Protein AF-A0A7W5V3W8-F1 (afdb_monomer)

Nearest PDB structures (foldseek):
  9c3f-assembly1_A  TM=6.934E-01  e=8.090E-03  Escherichia coli
  6wbv-assembly1_A  TM=6.767E-01  e=4.301E-02  Homo sapiens
  8ex5-assembly1_A  TM=7.174E-01  e=3.964E-02  Homo sapiens
  7dla-assembly1_A  TM=5.544E-01  e=4.958E-01  Escherichia coli K-12
  7dl9-assembly2_B  TM=4.635E-01  e=5.836E-01  Escherichia coli K-12

InterPro domains:
  IPR036259 MFS transporter superfamily [G3DSA:1.20.1250.20] (4-313)

Radius of gyration: 22.27 Å; Cα contacts (8 Å, |Δi|>4): 332; chains: 1; bounding box: 62×44×61 Å

Structure (mmCIF, N/CA/C/O backbone):
data_AF-A0A7W5V3W8-F1
#
_entry.id   AF-A0A7W5V3W8-F1
#
loop_
_atom_site.group_PDB
_atom_site.id
_atom_site.type_symbol
_atom_site.label_atom_id
_atom_site.label_alt_id
_atom_site.label_comp_id
_atom_site.label_asym_id
_atom_site.label_entity_id
_atom_site.label_seq_id
_atom_site.pdbx_PDB_ins_code
_atom_site.Cartn_x
_atom_site.Cartn_y
_atom_site.Cartn_z
_atom_site.occupancy
_atom_site.B_iso_or_equiv
_atom_site.auth_seq_id
_atom_site.auth_comp_id
_atom_site.auth_asym_id
_atom_site.auth_atom_id
_atom_site.pdbx_PDB_model_num
ATOM 1 N N . MET A 1 1 ? 31.309 26.126 17.140 1.00 43.56 1 MET A N 1
ATOM 2 C CA . MET A 1 1 ? 29.989 25.715 17.681 1.00 43.56 1 MET A CA 1
ATOM 3 C C . MET A 1 1 ? 29.795 24.193 17.710 1.00 43.56 1 MET A C 1
ATOM 5 O O . MET A 1 1 ? 28.892 23.748 18.399 1.00 43.56 1 MET A O 1
ATOM 9 N N . VAL A 1 2 ? 30.651 23.400 17.043 1.00 40.81 2 VAL A N 1
ATOM 10 C CA . VAL A 1 2 ? 30.696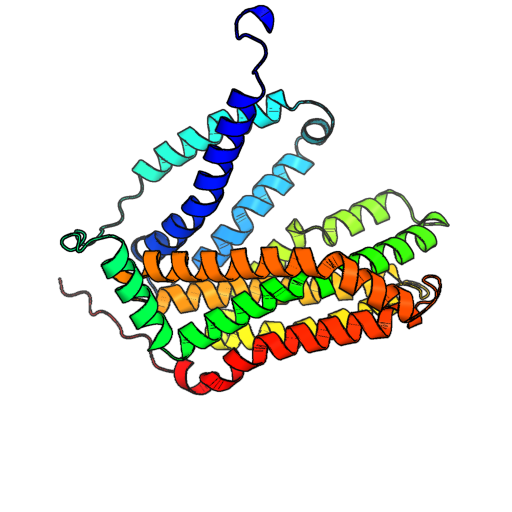 21.923 17.153 1.00 40.81 2 VAL A CA 1
ATOM 11 C C . VAL A 1 2 ? 31.328 21.463 18.481 1.00 40.81 2 VAL A C 1
ATOM 13 O O . VAL A 1 2 ? 30.894 20.476 19.062 1.00 40.81 2 VAL A O 1
ATOM 16 N N . ASP A 1 3 ? 32.247 22.253 19.045 1.00 45.88 3 ASP A N 1
ATOM 17 C CA . ASP A 1 3 ? 32.933 21.913 20.305 1.00 45.88 3 ASP A CA 1
ATOM 18 C C . ASP A 1 3 ? 32.091 22.117 21.580 1.00 45.88 3 ASP A C 1
ATOM 20 O O . ASP A 1 3 ? 32.508 21.715 22.662 1.00 45.88 3 ASP A O 1
ATOM 24 N N . ALA A 1 4 ? 30.903 22.727 21.480 1.00 49.28 4 ALA A N 1
ATOM 25 C CA . ALA A 1 4 ? 30.042 23.007 22.637 1.00 49.28 4 ALA A CA 1
ATOM 26 C C . ALA A 1 4 ? 29.023 21.892 22.942 1.00 49.28 4 ALA A C 1
ATOM 28 O O . ALA A 1 4 ? 28.450 21.880 24.028 1.00 49.28 4 ALA A O 1
ATOM 29 N N . LEU A 1 5 ? 28.785 20.968 22.003 1.00 53.31 5 LEU A N 1
ATOM 30 C CA . LEU A 1 5 ? 27.761 19.919 22.130 1.00 53.31 5 LEU A CA 1
ATOM 31 C C . LEU A 1 5 ? 28.336 18.501 22.249 1.00 53.31 5 LEU A C 1
ATOM 33 O O . LEU A 1 5 ? 27.578 17.558 22.458 1.00 53.31 5 LEU A O 1
ATOM 37 N N . GLY A 1 6 ? 29.664 18.355 22.182 1.00 53.66 6 GLY A N 1
ATOM 38 C CA . GLY A 1 6 ? 30.324 17.054 22.127 1.00 53.66 6 GLY A CA 1
ATOM 39 C C . GLY A 1 6 ? 30.033 16.335 20.807 1.00 53.66 6 GLY A C 1
ATOM 40 O O . GLY A 1 6 ? 28.944 16.415 20.243 1.00 53.66 6 GLY A O 1
ATOM 41 N N . THR A 1 7 ? 31.013 15.609 20.280 1.00 64.44 7 THR A N 1
ATOM 42 C CA . THR A 1 7 ? 30.749 14.681 19.176 1.00 64.44 7 THR A CA 1
ATOM 43 C C . THR A 1 7 ? 29.732 13.643 19.657 1.00 64.44 7 THR A C 1
ATOM 45 O O . THR A 1 7 ? 30.008 12.989 20.672 1.00 64.44 7 THR A O 1
ATOM 48 N N . PRO A 1 8 ? 28.572 13.470 18.993 1.00 63.12 8 PRO A N 1
ATOM 49 C CA . PRO A 1 8 ? 27.599 12.470 19.403 1.00 63.12 8 PRO A CA 1
ATOM 50 C C . PRO A 1 8 ? 28.266 11.100 19.330 1.00 63.12 8 PRO A C 1
ATOM 52 O O . PRO A 1 8 ? 28.608 10.607 18.258 1.00 63.12 8 PRO A O 1
ATOM 55 N N . GLY A 1 9 ? 28.503 10.490 20.489 1.00 78.44 9 GLY A N 1
ATOM 56 C CA . GLY A 1 9 ? 29.005 9.122 20.528 1.00 78.44 9 GLY A CA 1
ATOM 57 C C . GLY A 1 9 ? 27.991 8.175 19.885 1.00 78.44 9 GLY A C 1
ATOM 58 O O . GLY A 1 9 ? 26.786 8.425 19.956 1.00 78.44 9 GLY A O 1
ATOM 59 N N . MET A 1 10 ? 28.459 7.049 19.340 1.00 77.00 10 MET A N 1
ATOM 60 C CA . MET A 1 10 ? 27.610 5.982 18.780 1.00 77.00 10 MET A CA 1
ATOM 61 C C . MET A 1 10 ? 26.355 5.651 19.619 1.00 77.00 10 MET A C 1
ATOM 63 O O . MET A 1 10 ? 25.293 5.474 19.023 1.00 77.00 10 MET A O 1
ATOM 67 N N . PRO A 1 11 ? 26.392 5.643 20.973 1.00 85.06 11 PRO A N 1
ATOM 68 C CA . PRO A 1 11 ? 25.190 5.410 21.777 1.00 85.06 11 PRO A CA 1
ATOM 69 C C . PRO A 1 11 ? 24.073 6.444 21.570 1.00 85.06 11 PRO A C 1
ATOM 71 O O . PRO A 1 11 ? 22.902 6.080 21.585 1.00 85.06 11 PRO A O 1
ATOM 74 N N . HIS A 1 12 ? 24.414 7.718 21.354 1.00 79.12 12 HIS A N 1
ATOM 75 C CA . HIS A 1 12 ? 23.430 8.779 21.120 1.00 79.12 12 HIS A CA 1
ATOM 76 C C . HIS A 1 12 ? 22.752 8.607 19.763 1.00 79.12 12 HIS A C 1
ATOM 78 O O . HIS A 1 12 ? 21.534 8.717 19.673 1.00 79.12 12 HIS A O 1
ATOM 84 N N . VAL A 1 13 ? 23.526 8.277 18.726 1.00 81.12 13 VAL A N 1
ATOM 85 C CA . VAL A 1 13 ? 22.991 8.015 17.382 1.00 81.12 13 VAL A CA 1
ATOM 86 C C . VAL A 1 13 ? 22.044 6.817 17.414 1.00 81.12 13 VAL A C 1
ATOM 88 O O . VAL A 1 13 ? 20.917 6.917 16.938 1.00 81.12 13 VAL A O 1
ATOM 91 N N . VAL A 1 14 ? 22.455 5.715 18.051 1.00 84.94 14 VAL A N 1
ATOM 92 C CA . VAL A 1 14 ? 21.611 4.519 18.207 1.00 84.94 14 VAL A CA 1
ATOM 93 C C . VAL A 1 14 ? 20.327 4.841 18.971 1.00 84.94 14 VAL A C 1
ATOM 95 O O . VAL A 1 14 ? 19.250 4.427 18.549 1.00 84.94 14 VAL A O 1
ATOM 98 N N . ALA A 1 15 ? 20.412 5.601 20.065 1.00 86.62 15 ALA A N 1
ATOM 99 C CA . ALA A 1 15 ? 19.237 5.997 20.834 1.00 86.62 15 ALA A CA 1
ATOM 100 C C . ALA A 1 15 ? 18.272 6.866 20.011 1.00 86.62 15 ALA A C 1
ATOM 102 O O . ALA A 1 15 ? 17.068 6.620 20.034 1.00 86.62 15 ALA A O 1
ATOM 103 N N . ILE A 1 16 ? 18.789 7.844 19.257 1.00 85.50 16 ILE A N 1
ATOM 104 C CA . ILE A 1 16 ? 17.977 8.708 18.391 1.00 85.50 16 ILE A CA 1
ATOM 105 C C . ILE A 1 16 ? 17.274 7.872 17.325 1.00 85.50 16 ILE A C 1
ATOM 107 O O . ILE A 1 16 ? 16.058 7.973 17.218 1.00 85.50 16 ILE A O 1
ATOM 111 N N . VAL A 1 17 ? 18.003 7.017 16.599 1.00 84.88 17 VAL A N 1
ATOM 112 C CA . VAL A 1 17 ? 17.426 6.141 15.565 1.00 84.88 17 VAL A CA 1
ATOM 113 C C . VAL A 1 17 ? 16.354 5.227 16.160 1.00 84.88 17 VAL A C 1
ATOM 115 O O . VAL A 1 17 ? 15.253 5.147 15.633 1.00 84.88 17 VAL A O 1
ATOM 118 N N . MET A 1 18 ? 16.618 4.595 17.306 1.00 85.19 18 MET A N 1
ATOM 119 C CA . MET A 1 18 ? 15.636 3.737 17.979 1.00 85.19 18 MET A CA 1
ATOM 120 C C . MET A 1 18 ? 14.348 4.490 18.327 1.00 85.19 18 MET A C 1
ATOM 122 O O . MET A 1 18 ? 13.249 3.988 18.090 1.00 85.19 18 MET A O 1
ATOM 126 N N . VAL A 1 19 ? 14.468 5.699 18.879 1.00 87.94 19 VAL A N 1
ATOM 127 C CA . VAL A 1 19 ? 13.312 6.519 19.259 1.00 87.94 19 VAL A CA 1
ATOM 128 C C . VAL A 1 19 ? 12.561 7.013 18.025 1.00 87.94 19 VAL A C 1
ATOM 130 O O . VAL A 1 19 ? 11.334 6.914 17.988 1.00 87.94 19 VAL A O 1
ATOM 133 N N . THR A 1 20 ? 13.258 7.518 17.005 1.00 82.75 20 THR A N 1
ATOM 134 C CA . THR A 1 20 ? 12.614 8.031 15.790 1.00 82.75 20 THR A CA 1
ATOM 135 C C . THR A 1 20 ? 11.936 6.916 15.006 1.00 82.75 20 THR A C 1
ATOM 137 O O . THR A 1 20 ? 10.794 7.097 14.592 1.00 82.75 20 THR A O 1
ATOM 140 N N . THR A 1 21 ? 12.555 5.739 14.879 1.00 83.69 21 THR A N 1
ATOM 141 C CA . THR A 1 21 ? 11.934 4.567 14.248 1.00 83.69 21 THR A CA 1
ATOM 142 C C . THR A 1 21 ? 10.722 4.077 15.042 1.00 83.69 21 THR A C 1
ATOM 144 O O . THR A 1 21 ? 9.680 3.796 14.450 1.00 83.69 21 THR A O 1
ATOM 147 N N . ALA A 1 22 ? 10.799 4.027 16.377 1.00 84.56 22 ALA A N 1
ATOM 148 C CA . ALA A 1 22 ? 9.659 3.638 17.210 1.00 84.56 22 ALA A CA 1
ATOM 149 C C . ALA A 1 22 ? 8.476 4.612 17.065 1.00 84.56 22 ALA A C 1
ATOM 151 O O . ALA A 1 22 ? 7.326 4.183 16.936 1.00 84.56 22 ALA A O 1
ATOM 152 N N . LEU A 1 23 ? 8.749 5.921 17.037 1.00 84.69 23 LEU A N 1
ATOM 153 C CA . LEU A 1 23 ? 7.732 6.947 16.801 1.00 84.69 23 LEU A CA 1
ATOM 154 C C . LEU A 1 23 ? 7.149 6.853 15.386 1.00 84.69 23 LEU A C 1
ATOM 156 O O . LEU A 1 23 ? 5.929 6.901 15.234 1.00 84.69 23 LEU A O 1
ATOM 160 N N . ALA A 1 24 ? 7.992 6.664 14.369 1.00 82.75 24 ALA A N 1
ATOM 161 C CA . ALA A 1 24 ? 7.569 6.521 12.977 1.00 82.75 24 ALA A CA 1
ATOM 162 C C . ALA A 1 24 ? 6.686 5.281 12.759 1.00 82.75 24 ALA A C 1
ATOM 164 O O . ALA A 1 24 ? 5.738 5.338 11.980 1.00 82.75 24 ALA A O 1
ATOM 165 N N . ALA A 1 25 ? 6.940 4.188 13.483 1.00 82.25 25 ALA A N 1
ATOM 166 C CA . ALA A 1 25 ? 6.107 2.989 13.437 1.00 82.25 25 ALA A CA 1
ATOM 167 C C . ALA A 1 25 ? 4.773 3.162 14.191 1.00 82.25 25 ALA A C 1
ATOM 169 O O . ALA A 1 25 ? 3.739 2.653 13.758 1.00 82.25 25 ALA A O 1
ATOM 170 N N . GLY A 1 26 ? 4.774 3.875 15.323 1.00 81.75 26 GLY A N 1
ATOM 171 C CA . GLY A 1 26 ? 3.588 4.049 16.167 1.00 81.75 26 GLY A CA 1
ATOM 172 C C . GLY A 1 26 ? 2.618 5.135 15.691 1.00 81.75 26 GLY A C 1
ATOM 173 O O . GLY A 1 26 ? 1.402 4.978 15.830 1.00 81.75 26 GLY A O 1
ATOM 174 N N . ALA A 1 27 ? 3.127 6.226 15.115 1.00 84.75 27 ALA A N 1
ATOM 175 C CA . ALA A 1 27 ? 2.314 7.377 14.721 1.00 84.75 27 ALA A CA 1
ATOM 176 C C . ALA A 1 27 ? 1.201 7.035 13.705 1.00 84.75 27 ALA A C 1
ATOM 178 O O . ALA A 1 27 ? 0.061 7.446 13.941 1.00 84.75 27 ALA A O 1
ATOM 179 N N . PRO A 1 28 ? 1.441 6.227 12.648 1.00 85.62 28 PRO A N 1
ATOM 180 C CA . PRO A 1 28 ? 0.384 5.814 11.725 1.00 85.62 28 PRO A CA 1
ATOM 181 C C . PRO A 1 28 ? -0.734 5.022 12.409 1.00 85.62 28 PRO A C 1
ATOM 183 O O . PRO A 1 28 ? -1.900 5.198 12.077 1.00 85.62 28 PRO A O 1
ATOM 186 N N . VAL A 1 29 ? -0.411 4.193 13.410 1.00 86.88 29 VAL A N 1
ATOM 187 C CA . VAL A 1 29 ? -1.414 3.415 14.158 1.00 86.88 29 VAL A CA 1
ATOM 188 C C . VAL A 1 29 ? -2.347 4.339 14.934 1.00 86.88 29 VAL A C 1
ATOM 190 O O . VAL A 1 29 ? -3.563 4.137 14.925 1.00 86.88 29 VAL A O 1
ATOM 193 N N . ALA A 1 30 ? -1.784 5.357 15.588 1.00 85.38 30 ALA A N 1
ATOM 194 C CA . ALA A 1 30 ? -2.558 6.365 16.303 1.00 85.38 30 ALA A CA 1
ATOM 195 C C . ALA A 1 30 ? -3.414 7.195 15.335 1.00 85.38 30 ALA A C 1
ATOM 197 O O . ALA A 1 30 ? -4.613 7.352 15.561 1.00 85.38 30 ALA A O 1
ATOM 198 N N . GLN A 1 31 ? -2.830 7.649 14.222 1.00 86.88 31 GLN A N 1
ATOM 199 C CA . GLN A 1 31 ? -3.540 8.394 13.184 1.00 86.88 31 GLN A CA 1
ATOM 200 C C . GLN A 1 31 ? -4.712 7.585 12.612 1.00 86.88 31 GLN A C 1
ATOM 202 O O . GLN A 1 31 ? -5.831 8.088 12.540 1.00 86.88 31 GLN A O 1
ATOM 207 N N . ASP A 1 32 ? -4.487 6.319 12.263 1.00 88.62 32 ASP A N 1
ATOM 208 C CA . ASP A 1 32 ? -5.504 5.439 11.691 1.00 88.62 32 ASP A CA 1
ATOM 209 C C . ASP A 1 32 ? -6.652 5.150 12.663 1.00 88.62 32 ASP A C 1
ATOM 211 O O . ASP A 1 32 ? -7.793 4.976 12.226 1.00 88.62 32 ASP A O 1
ATOM 215 N N . ALA A 1 33 ? -6.354 5.064 13.961 1.00 88.06 33 ALA A N 1
ATOM 216 C CA . ALA A 1 33 ? -7.344 4.830 15.006 1.00 88.06 33 ALA A CA 1
ATOM 217 C C . ALA A 1 33 ? -8.157 6.080 15.344 1.00 88.06 33 ALA A C 1
ATOM 219 O O . ALA A 1 33 ? -9.349 5.966 15.623 1.00 88.06 33 ALA A O 1
ATOM 220 N N . TYR A 1 34 ? -7.531 7.254 15.276 1.00 87.81 34 TYR A N 1
ATOM 221 C CA . TYR A 1 34 ? -8.159 8.526 15.609 1.00 87.81 34 TYR A CA 1
ATOM 222 C C . TYR A 1 34 ? -8.942 9.127 14.436 1.00 87.81 34 TYR A C 1
ATOM 224 O O . TYR A 1 34 ? -9.976 9.759 14.627 1.00 87.81 34 TYR A O 1
ATOM 232 N N . LEU A 1 35 ? -8.515 8.890 13.192 1.00 90.88 35 LEU A N 1
ATOM 233 C CA . LEU A 1 35 ? -9.129 9.502 12.011 1.00 90.88 35 LEU A CA 1
ATOM 234 C C . LEU A 1 35 ? -10.665 9.351 11.943 1.00 90.88 35 LEU A C 1
ATOM 236 O O . LEU A 1 35 ? -11.338 10.345 11.651 1.00 90.88 35 LEU A O 1
ATOM 240 N N . PRO A 1 36 ? -11.266 8.176 12.227 1.00 90.56 36 PRO A N 1
ATOM 241 C CA . PRO A 1 36 ? -12.714 8.010 12.123 1.00 90.56 36 PRO A CA 1
ATOM 242 C C . PRO A 1 36 ? -13.528 8.846 13.112 1.00 90.56 36 PRO A C 1
ATOM 244 O O . PRO A 1 36 ? -14.661 9.190 12.767 1.00 90.56 36 PRO A O 1
ATOM 247 N N . SER A 1 37 ? -12.979 9.192 14.285 1.00 88.06 37 SER A N 1
ATOM 248 C CA . SER A 1 37 ? -13.659 10.055 15.264 1.00 88.06 37 SER A CA 1
ATOM 249 C C . SER A 1 37 ? -13.718 11.512 14.793 1.00 88.06 37 SER A C 1
ATOM 251 O O . SER A 1 37 ? -14.691 12.206 15.075 1.00 88.06 37 SER A O 1
ATOM 253 N N . ILE A 1 38 ? -12.738 11.952 13.994 1.00 89.19 38 ILE A N 1
ATOM 254 C CA . ILE A 1 38 ? -12.693 13.302 13.413 1.00 89.19 38 ILE A CA 1
ATOM 255 C C . ILE A 1 38 ? -13.607 13.410 12.186 1.00 89.19 38 ILE A C 1
ATOM 257 O O . ILE A 1 38 ? -14.459 14.294 12.097 1.00 89.19 38 ILE A O 1
ATOM 261 N N . VAL A 1 39 ? -13.410 12.543 11.185 1.00 89.88 39 VAL A N 1
ATOM 262 C CA . VAL A 1 39 ? -14.032 12.739 9.858 1.00 89.88 39 VAL A CA 1
ATOM 263 C C . VAL A 1 39 ? -15.376 12.029 9.705 1.00 89.88 39 VAL A C 1
ATOM 265 O O . VAL A 1 39 ? -16.165 12.390 8.820 1.00 89.88 39 VAL A O 1
ATOM 268 N N . GLY A 1 40 ? -15.653 11.049 10.567 1.00 88.25 40 GLY A N 1
ATOM 269 C CA . GLY A 1 40 ? -16.803 10.156 10.489 1.00 88.25 40 GLY A CA 1
ATOM 270 C C . GLY A 1 40 ? -16.653 9.066 9.420 1.00 88.25 40 GLY A C 1
ATOM 271 O O . GLY A 1 40 ? -16.021 9.243 8.376 1.00 88.25 40 GLY A O 1
ATOM 272 N N . ARG A 1 41 ? -17.315 7.920 9.633 1.00 87.19 41 ARG A N 1
ATOM 273 C CA . ARG A 1 41 ? -17.156 6.708 8.796 1.00 87.19 41 ARG A CA 1
ATOM 274 C C . ARG A 1 41 ? -17.513 6.894 7.311 1.00 87.19 41 ARG A C 1
ATOM 276 O O . ARG A 1 41 ? -16.983 6.184 6.462 1.00 87.19 41 ARG A O 1
ATOM 283 N N . LYS A 1 42 ? -18.370 7.866 6.970 1.00 86.94 42 LYS A N 1
ATOM 284 C CA . LYS A 1 42 ? -18.799 8.142 5.581 1.00 86.94 42 LYS A CA 1
ATOM 285 C C . LYS A 1 42 ? -17.713 8.825 4.731 1.00 86.94 42 LYS A C 1
ATOM 287 O O . LYS A 1 42 ? -17.798 8.779 3.507 1.00 86.94 42 LYS A O 1
ATOM 292 N N . ARG A 1 43 ? -16.704 9.453 5.351 1.00 90.62 43 ARG A N 1
ATOM 293 C CA . ARG A 1 43 ? -15.659 10.246 4.667 1.00 90.62 43 ARG A CA 1
ATOM 294 C C . ARG A 1 43 ? -14.255 9.644 4.768 1.00 90.62 43 ARG A C 1
ATOM 296 O O . ARG A 1 43 ? -13.287 10.316 4.431 1.00 90.62 43 ARG A O 1
ATOM 303 N N . LEU A 1 44 ? -14.144 8.378 5.172 1.00 93.44 44 LEU A N 1
ATOM 304 C CA . LEU A 1 44 ? -12.850 7.720 5.378 1.00 93.44 44 LEU A CA 1
ATOM 305 C C . LEU A 1 44 ? -12.016 7.624 4.098 1.00 93.44 44 LEU A C 1
ATOM 307 O O . LEU A 1 44 ? -10.836 7.943 4.137 1.00 93.44 44 LEU A O 1
ATOM 311 N N . VAL A 1 45 ? -12.614 7.266 2.953 1.00 93.75 45 VAL A N 1
ATOM 312 C CA . VAL A 1 45 ? -11.849 7.184 1.694 1.00 93.75 45 VAL A CA 1
ATOM 313 C C . VAL A 1 45 ? -11.305 8.551 1.263 1.00 93.75 45 VAL A C 1
ATOM 315 O O . VAL A 1 45 ? -10.096 8.643 1.061 1.00 93.75 45 VAL A O 1
ATOM 318 N N . PRO A 1 46 ? -12.119 9.626 1.170 1.00 92.88 46 PRO A N 1
ATOM 319 C CA . PRO A 1 46 ? -11.589 10.961 0.898 1.00 92.88 46 PRO A CA 1
ATOM 320 C C . PRO A 1 46 ? -10.516 11.421 1.893 1.00 92.88 46 PRO A C 1
ATOM 322 O O . PRO A 1 46 ? -9.520 12.002 1.476 1.00 92.88 46 PRO A O 1
ATOM 325 N N . ALA A 1 47 ? -10.696 11.149 3.190 1.00 93.62 47 ALA A N 1
ATOM 326 C CA . ALA A 1 47 ? -9.745 11.554 4.222 1.00 93.62 47 ALA A CA 1
ATOM 327 C C . ALA A 1 47 ? -8.404 10.813 4.106 1.00 93.62 47 ALA A C 1
ATOM 329 O O . ALA A 1 47 ? -7.356 11.452 4.098 1.00 93.62 47 ALA A O 1
ATOM 330 N N . ASN A 1 48 ? -8.425 9.487 3.943 1.00 94.81 48 ASN A N 1
ATOM 331 C CA . ASN A 1 48 ? -7.209 8.692 3.752 1.00 94.81 48 ASN A CA 1
ATOM 332 C C . ASN A 1 48 ? -6.504 9.025 2.432 1.00 94.81 48 ASN A C 1
ATOM 334 O O . ASN A 1 48 ? -5.281 9.099 2.398 1.00 94.81 48 ASN A O 1
ATOM 338 N N . ALA A 1 49 ? -7.257 9.272 1.355 1.00 93.38 49 ALA A N 1
ATOM 339 C CA . ALA A 1 49 ? -6.682 9.725 0.091 1.00 93.38 49 ALA A CA 1
ATOM 340 C C . ALA A 1 49 ? -5.948 11.064 0.262 1.00 93.38 49 ALA A C 1
ATOM 342 O O . ALA A 1 49 ? -4.819 11.208 -0.195 1.00 93.38 49 ALA A O 1
ATOM 343 N N . LEU A 1 50 ? -6.548 12.019 0.981 1.00 92.31 50 LEU A N 1
ATOM 344 C CA . LEU A 1 50 ? -5.917 13.305 1.269 1.00 92.31 50 LEU A CA 1
ATOM 345 C C . LEU A 1 50 ? -4.649 13.145 2.125 1.00 92.31 50 LEU A C 1
ATOM 347 O O . LEU A 1 50 ? -3.614 13.718 1.789 1.00 92.31 50 LEU A O 1
ATOM 351 N N . LEU A 1 51 ? -4.708 12.336 3.188 1.00 91.00 51 LEU A N 1
ATOM 352 C CA . LEU A 1 51 ? -3.560 12.061 4.063 1.00 91.00 51 LEU A CA 1
ATOM 353 C C . LEU A 1 51 ? -2.423 11.324 3.346 1.00 91.00 51 LEU A C 1
ATOM 355 O O . LEU A 1 51 ? -1.266 11.504 3.709 1.00 91.00 51 LEU A O 1
ATOM 359 N N . SER A 1 52 ? -2.730 10.541 2.310 1.00 88.25 52 SER A N 1
ATOM 360 C CA . SER A 1 52 ? -1.717 9.892 1.475 1.00 88.25 52 SER A CA 1
ATOM 361 C C . SER A 1 52 ? -1.039 10.856 0.493 1.00 88.25 52 SER A C 1
ATOM 363 O O . SER A 1 52 ? 0.093 10.603 0.090 1.00 88.25 52 SER A O 1
ATOM 365 N N . VAL A 1 53 ? -1.717 11.933 0.078 1.00 88.31 53 VAL A N 1
ATOM 366 C CA . VAL A 1 53 ? -1.227 12.864 -0.957 1.00 88.31 53 VAL A CA 1
ATOM 367 C C . VAL A 1 53 ? -0.509 14.062 -0.374 1.00 88.31 53 VAL A C 1
ATOM 369 O O . VAL A 1 53 ? 0.523 14.456 -0.905 1.00 88.31 53 VAL A O 1
ATOM 372 N N . LEU A 1 54 ? -1.045 14.665 0.690 1.00 87.62 54 LEU A N 1
ATOM 373 C CA . LEU A 1 54 ? -0.512 15.917 1.230 1.00 87.62 54 LEU A CA 1
ATOM 374 C C . LEU A 1 54 ? 0.983 15.842 1.579 1.00 87.62 54 LEU A C 1
ATOM 376 O O . LEU A 1 54 ? 1.707 16.749 1.165 1.00 87.62 54 LEU A O 1
ATOM 380 N N . PRO A 1 55 ? 1.484 14.785 2.255 1.00 83.50 55 PRO A N 1
ATOM 381 C CA . PRO A 1 55 ? 2.913 14.668 2.532 1.00 83.50 55 PRO A CA 1
ATOM 382 C C . PRO A 1 55 ? 3.744 14.604 1.247 1.00 83.50 55 PRO A C 1
ATOM 384 O O . PRO A 1 55 ? 4.759 15.281 1.133 1.00 83.50 55 PRO A O 1
ATOM 387 N N . GLN A 1 56 ? 3.275 13.848 0.251 1.00 82.44 56 GLN A N 1
ATOM 388 C CA . GLN A 1 56 ? 3.963 13.665 -1.029 1.00 82.44 56 GLN A CA 1
ATOM 389 C C . GLN A 1 56 ? 3.996 14.964 -1.845 1.00 82.44 56 GLN A C 1
ATOM 391 O O . GLN A 1 56 ? 5.032 15.334 -2.390 1.00 82.44 56 GLN A O 1
ATOM 396 N N . ALA A 1 57 ? 2.882 15.698 -1.885 1.00 82.00 57 ALA A N 1
ATOM 397 C CA . ALA A 1 57 ? 2.790 16.988 -2.561 1.00 82.00 57 ALA A CA 1
ATOM 398 C C . ALA A 1 57 ? 3.681 18.047 -1.898 1.00 82.00 57 ALA A C 1
ATOM 400 O O . ALA A 1 57 ? 4.313 18.836 -2.597 1.00 82.00 57 ALA A O 1
ATOM 401 N N . LEU A 1 58 ? 3.761 18.051 -0.562 1.00 81.75 58 LEU A N 1
ATOM 402 C CA . LEU A 1 58 ? 4.636 18.959 0.177 1.00 81.75 58 LEU A CA 1
ATOM 403 C C . LEU A 1 58 ? 6.115 18.646 -0.076 1.00 81.75 58 LEU A C 1
ATOM 405 O O . LEU A 1 58 ? 6.887 19.568 -0.322 1.00 81.75 58 LEU A O 1
ATOM 409 N N . LEU A 1 59 ? 6.499 17.366 -0.052 1.00 76.44 59 LEU A N 1
ATOM 410 C CA . LEU A 1 59 ? 7.866 16.940 -0.360 1.00 76.44 59 LEU A CA 1
ATOM 411 C C . LEU A 1 59 ? 8.257 17.300 -1.795 1.00 76.44 59 LEU A C 1
ATOM 413 O O . LEU A 1 59 ? 9.338 17.844 -2.009 1.00 76.44 59 LEU A O 1
ATOM 417 N N . LEU A 1 60 ? 7.360 17.084 -2.760 1.00 75.88 60 LEU A N 1
ATOM 418 C CA . LEU A 1 60 ? 7.580 17.487 -4.146 1.00 75.88 60 LEU A CA 1
ATOM 419 C C . LEU A 1 60 ? 7.714 19.012 -4.280 1.00 75.88 60 LEU A C 1
ATOM 421 O O . LEU A 1 60 ? 8.633 19.494 -4.936 1.00 75.88 60 LEU A O 1
ATOM 425 N N . ALA A 1 61 ? 6.834 19.785 -3.637 1.00 78.31 61 ALA A N 1
ATOM 426 C CA . ALA A 1 61 ? 6.912 21.244 -3.648 1.00 78.31 61 ALA A CA 1
ATOM 427 C C . ALA A 1 61 ? 8.223 21.748 -3.028 1.00 78.31 61 ALA A C 1
ATOM 429 O O . ALA A 1 61 ? 8.842 22.656 -3.576 1.00 78.31 61 ALA A O 1
ATOM 430 N N . LEU A 1 62 ? 8.672 21.135 -1.929 1.00 73.94 62 LEU A N 1
ATOM 431 C CA . LEU A 1 62 ? 9.950 21.451 -1.296 1.00 73.94 62 LEU A CA 1
ATOM 432 C C . LEU A 1 62 ? 11.129 21.112 -2.217 1.00 73.94 62 LEU A C 1
ATOM 434 O O . LEU A 1 62 ? 12.044 21.921 -2.348 1.00 73.94 62 LEU A O 1
ATOM 438 N N . ALA A 1 63 ? 11.081 19.961 -2.894 1.00 70.69 63 ALA A N 1
ATOM 439 C CA . ALA A 1 63 ? 12.109 19.552 -3.845 1.00 70.69 63 ALA A CA 1
ATOM 440 C C . ALA A 1 63 ? 12.239 20.502 -5.036 1.00 70.69 63 ALA A C 1
ATOM 442 O O . ALA A 1 63 ? 13.351 20.837 -5.437 1.00 70.69 63 ALA A O 1
ATOM 443 N N . LEU A 1 64 ? 11.113 20.987 -5.560 1.00 72.56 64 LEU A N 1
ATOM 444 C CA . LEU A 1 64 ? 11.099 21.951 -6.659 1.00 72.56 64 LEU A CA 1
ATOM 445 C C . LEU A 1 64 ? 11.489 23.367 -6.209 1.00 72.56 64 LEU A C 1
ATOM 447 O O . LEU A 1 64 ? 12.130 24.093 -6.964 1.00 72.56 64 LEU A O 1
ATOM 451 N N . ALA A 1 65 ? 11.095 23.776 -5.000 1.00 73.94 65 ALA A N 1
ATOM 452 C CA . ALA A 1 65 ? 11.358 25.117 -4.480 1.00 73.94 65 ALA A CA 1
ATOM 453 C C . ALA A 1 65 ? 12.810 25.307 -4.022 1.00 73.94 65 ALA A C 1
ATOM 455 O O . ALA A 1 65 ? 13.340 26.414 -4.116 1.00 73.94 65 ALA A O 1
ATOM 456 N N . VAL A 1 66 ? 13.452 24.247 -3.520 1.00 70.25 66 VAL A N 1
ATOM 457 C CA . VAL A 1 66 ? 14.828 24.298 -3.017 1.00 70.25 66 VAL A CA 1
ATOM 458 C C . VAL A 1 66 ? 15.624 23.097 -3.548 1.00 70.25 66 VAL A C 1
ATOM 460 O O . VAL A 1 66 ? 15.906 22.168 -2.791 1.00 70.25 66 VAL A O 1
ATOM 463 N N . PRO A 1 67 ? 16.037 23.099 -4.832 1.00 65.62 67 PRO A N 1
ATOM 464 C CA . PRO A 1 67 ? 16.824 21.998 -5.399 1.00 65.62 67 PRO A CA 1
ATOM 465 C C . PRO A 1 67 ? 18.119 21.737 -4.610 1.00 65.62 67 PRO A C 1
ATOM 467 O O . PRO A 1 67 ? 18.503 20.594 -4.383 1.00 65.62 67 PRO A O 1
ATOM 470 N N . SER A 1 68 ? 18.736 22.801 -4.084 1.00 58.81 68 SER A N 1
ATOM 471 C CA . SER A 1 68 ? 19.944 22.739 -3.253 1.00 58.81 68 SER A CA 1
ATOM 472 C C . SER A 1 68 ? 19.741 22.098 -1.875 1.00 58.81 68 SER A C 1
ATOM 474 O O . SER A 1 68 ? 20.725 21.683 -1.262 1.00 58.81 68 SER A O 1
ATOM 476 N N . ALA A 1 69 ? 18.500 21.978 -1.381 1.00 60.16 69 ALA A N 1
ATOM 477 C CA . ALA A 1 69 ? 18.218 21.306 -0.109 1.00 60.16 69 ALA A CA 1
ATOM 478 C C . ALA A 1 69 ? 18.539 19.807 -0.170 1.00 60.16 69 ALA A C 1
ATOM 480 O O . ALA A 1 69 ? 18.832 19.209 0.861 1.00 60.16 69 ALA A O 1
ATOM 481 N N . TRP A 1 70 ? 18.519 19.218 -1.369 1.00 58.06 70 TRP A N 1
ATOM 482 C CA . TRP A 1 70 ? 18.869 17.816 -1.597 1.00 58.06 70 TRP A CA 1
ATOM 483 C C . TRP A 1 70 ? 20.376 17.607 -1.737 1.00 58.06 70 TRP A C 1
ATOM 485 O O . TRP A 1 70 ? 20.872 16.518 -1.469 1.00 58.06 70 TRP A O 1
ATOM 495 N N . GLU A 1 71 ? 21.112 18.645 -2.138 1.00 53.97 71 GLU A N 1
ATOM 496 C CA . GLU A 1 71 ? 22.516 18.506 -2.510 1.00 53.97 71 GLU A CA 1
ATOM 497 C C . GLU A 1 71 ? 23.502 18.795 -1.380 1.00 53.97 71 GLU A C 1
ATOM 499 O O . GLU A 1 71 ? 24.654 18.373 -1.519 1.00 53.97 71 GLU A O 1
ATOM 504 N N . ARG A 1 72 ? 23.146 19.541 -0.312 1.00 52.03 72 ARG A N 1
ATOM 505 C CA . ARG A 1 72 ? 24.219 19.989 0.600 1.00 52.03 72 ARG A CA 1
ATOM 506 C C . ARG A 1 72 ? 23.930 20.531 2.003 1.00 52.03 72 ARG A C 1
ATOM 508 O O . ARG A 1 72 ? 24.875 21.035 2.599 1.00 52.03 72 ARG A O 1
ATOM 515 N N . ASP A 1 73 ? 22.738 20.411 2.584 1.00 56.06 73 ASP A N 1
ATOM 516 C CA . ASP A 1 73 ? 22.555 20.893 3.967 1.00 56.06 73 ASP A CA 1
ATOM 517 C C . ASP A 1 73 ? 21.658 19.979 4.816 1.00 56.06 73 ASP A C 1
ATOM 519 O O . ASP A 1 73 ? 20.465 20.228 5.016 1.00 56.06 73 ASP A O 1
ATOM 523 N N . GLU A 1 74 ? 22.268 18.936 5.396 1.00 63.12 74 GLU A N 1
ATOM 524 C CA . GLU A 1 74 ? 21.677 18.143 6.491 1.00 63.12 74 GLU A CA 1
ATOM 525 C C . GLU A 1 74 ? 21.114 19.055 7.594 1.00 63.12 74 GLU A C 1
ATOM 527 O O . GLU A 1 74 ? 20.091 18.749 8.207 1.00 63.12 74 GLU A O 1
ATOM 532 N N . PHE A 1 75 ? 21.738 20.220 7.802 1.00 68.50 75 PHE A N 1
ATOM 533 C CA . PHE A 1 75 ? 21.305 21.218 8.768 1.00 68.50 75 PHE A CA 1
ATOM 534 C C . PHE A 1 75 ? 19.944 21.842 8.423 1.00 68.50 75 PHE A C 1
ATOM 536 O O . PHE A 1 75 ? 19.095 21.968 9.304 1.00 68.50 75 PHE A O 1
ATOM 543 N N . VAL A 1 76 ? 19.691 22.196 7.158 1.00 69.50 76 VAL A N 1
ATOM 544 C CA . VAL A 1 76 ? 18.405 22.784 6.735 1.00 69.50 76 VAL A CA 1
ATOM 545 C C . VAL A 1 76 ? 17.283 21.761 6.874 1.00 69.50 76 VAL A C 1
ATOM 547 O O . VAL A 1 76 ? 16.224 22.083 7.416 1.00 69.50 76 VAL A O 1
ATOM 550 N N . PHE A 1 77 ? 17.529 20.515 6.464 1.00 69.62 77 PHE A N 1
ATOM 551 C CA . PHE A 1 77 ? 16.578 19.424 6.663 1.00 69.62 77 PHE A CA 1
ATOM 552 C C . PHE A 1 77 ? 16.271 19.217 8.154 1.00 69.62 77 PHE A C 1
ATOM 554 O O . PHE A 1 77 ? 15.105 19.161 8.553 1.00 69.62 77 PHE A O 1
ATOM 561 N N . LEU A 1 78 ? 17.305 19.197 8.999 1.00 72.38 78 LEU A N 1
ATOM 562 C CA . LEU A 1 78 ? 17.163 19.027 10.442 1.00 72.38 78 LEU A CA 1
ATOM 563 C C . LEU A 1 78 ? 16.383 20.176 11.093 1.00 72.38 78 LEU A C 1
ATOM 565 O O . LEU A 1 78 ? 15.540 19.924 11.955 1.00 72.38 78 LEU A O 1
ATOM 569 N N . VAL A 1 79 ? 16.599 21.422 10.661 1.00 77.50 79 VAL A N 1
ATOM 570 C CA . VAL A 1 79 ? 15.826 22.589 11.116 1.00 77.50 79 VAL A CA 1
ATOM 571 C C . VAL A 1 79 ? 14.358 22.466 10.708 1.00 77.50 79 VAL A C 1
ATOM 573 O O . VAL A 1 79 ? 13.482 22.633 11.558 1.00 77.50 79 VAL A O 1
ATOM 576 N N . ILE A 1 80 ? 14.071 22.122 9.447 1.00 75.69 80 ILE A N 1
ATOM 577 C CA . ILE A 1 80 ? 12.695 21.933 8.960 1.00 75.69 80 ILE A CA 1
ATOM 578 C C . ILE A 1 80 ? 11.980 20.872 9.796 1.00 75.69 80 ILE A C 1
ATOM 580 O O . ILE A 1 80 ? 10.880 21.123 10.288 1.00 75.69 80 ILE A O 1
ATOM 584 N N . VAL A 1 81 ? 12.606 19.714 10.012 1.00 75.25 81 VAL A N 1
ATOM 585 C CA . VAL A 1 81 ? 12.032 18.617 10.805 1.00 75.25 81 VAL A CA 1
ATOM 586 C C . VAL A 1 81 ? 11.818 19.048 12.260 1.00 75.25 81 VAL A C 1
ATOM 588 O O . VAL A 1 81 ? 10.729 18.862 12.806 1.00 75.25 81 VAL A O 1
ATOM 591 N N . THR A 1 82 ? 12.814 19.700 12.867 1.00 80.25 82 THR A N 1
ATOM 592 C CA . THR A 1 82 ? 12.785 20.128 14.276 1.00 80.25 82 THR A CA 1
ATOM 593 C C . THR A 1 82 ? 11.719 21.187 14.548 1.00 80.25 82 THR A C 1
ATOM 595 O O . THR A 1 82 ? 11.156 21.207 15.637 1.00 80.25 82 THR A O 1
ATOM 598 N N . VAL A 1 83 ? 11.401 22.050 13.579 1.00 83.19 83 VAL A N 1
ATOM 599 C CA . VAL A 1 83 ? 10.322 23.045 13.705 1.00 83.19 83 VAL A CA 1
ATOM 600 C C . VAL A 1 83 ? 8.957 22.442 13.361 1.00 83.19 83 VAL A C 1
ATOM 602 O O . VAL A 1 83 ? 7.963 22.733 14.030 1.00 83.19 83 VAL A O 1
ATOM 605 N N . SER A 1 84 ? 8.895 21.573 12.350 1.00 80.44 84 SER A N 1
ATOM 606 C CA . SER A 1 84 ? 7.630 21.026 11.843 1.00 80.44 84 SER A CA 1
ATOM 607 C C . SER A 1 84 ? 6.971 20.052 12.820 1.00 80.44 84 SER A C 1
ATOM 609 O O . SER A 1 84 ? 5.751 20.075 12.960 1.00 80.44 84 SER A O 1
ATOM 611 N N . LEU A 1 85 ? 7.748 19.225 13.529 1.00 80.19 85 LEU A N 1
ATOM 612 C CA . LEU A 1 85 ? 7.218 18.248 14.492 1.00 80.19 85 LEU A CA 1
ATOM 613 C C . LEU A 1 85 ? 6.488 18.905 15.682 1.00 80.19 85 LEU A C 1
ATOM 615 O O . LEU A 1 85 ? 5.328 18.564 15.920 1.00 80.19 85 LEU A O 1
ATOM 619 N N . PRO A 1 86 ? 7.087 19.868 16.412 1.00 84.50 86 PRO A N 1
ATOM 620 C CA . PRO A 1 86 ? 6.397 20.594 17.474 1.00 84.50 86 PRO A CA 1
ATOM 621 C C . PRO A 1 86 ? 5.211 21.404 16.957 1.00 84.50 86 PRO A C 1
ATOM 623 O O . PRO A 1 86 ? 4.165 21.416 17.599 1.00 84.50 86 PRO A O 1
ATOM 626 N N . ALA A 1 87 ? 5.339 22.048 15.791 1.00 87.06 87 ALA A N 1
ATOM 627 C CA . ALA A 1 87 ? 4.230 22.777 15.184 1.00 87.06 87 ALA A CA 1
ATOM 628 C C . ALA A 1 87 ? 3.048 21.840 14.883 1.00 87.06 87 ALA A C 1
ATOM 630 O O . ALA A 1 87 ? 1.914 22.155 15.235 1.00 87.06 87 ALA A O 1
ATOM 631 N N . ALA A 1 88 ? 3.310 20.658 14.315 1.00 83.56 88 ALA A N 1
ATOM 632 C CA . ALA A 1 88 ? 2.292 19.639 14.082 1.00 83.56 88 ALA A CA 1
ATOM 633 C C . ALA A 1 88 ? 1.661 19.149 15.394 1.00 83.56 88 ALA A C 1
ATOM 635 O O . ALA A 1 88 ? 0.441 19.039 15.472 1.00 83.56 88 ALA A O 1
ATOM 636 N N . ALA A 1 89 ? 2.460 18.921 16.442 1.00 83.38 89 ALA A N 1
ATOM 637 C CA . ALA A 1 89 ? 1.954 18.533 17.758 1.00 83.38 89 ALA A CA 1
ATOM 638 C C . ALA A 1 89 ? 1.048 19.615 18.375 1.00 83.38 89 ALA A C 1
ATOM 640 O O . ALA A 1 89 ? -0.023 19.301 18.888 1.00 83.38 89 ALA A O 1
ATOM 641 N N . LEU A 1 90 ? 1.433 20.893 18.278 1.00 88.12 90 LEU A N 1
ATOM 642 C CA . LEU A 1 90 ? 0.629 22.024 18.752 1.00 88.12 90 LEU A CA 1
ATOM 643 C C . LEU A 1 90 ? -0.677 22.173 17.965 1.00 88.12 90 LEU A C 1
ATOM 645 O O . LEU A 1 90 ? -1.729 22.391 18.561 1.00 88.12 90 LEU A O 1
ATOM 649 N N . LEU A 1 91 ? -0.632 22.022 16.639 1.00 87.19 91 LEU A N 1
ATOM 650 C CA . LEU A 1 91 ? -1.832 22.024 15.800 1.00 87.19 91 LEU A CA 1
ATOM 651 C C . LEU A 1 91 ? -2.750 20.841 16.134 1.00 87.19 91 LEU A C 1
ATOM 653 O O . LEU A 1 91 ? -3.970 20.999 16.147 1.00 87.19 91 LEU A O 1
ATOM 657 N N . PHE A 1 92 ? -2.178 19.679 16.461 1.00 83.56 92 PHE A N 1
ATOM 658 C CA . PHE A 1 92 ? -2.933 18.493 16.855 1.00 83.56 92 PHE A CA 1
ATOM 659 C C . PHE A 1 92 ? -3.682 18.683 18.182 1.00 83.56 92 PHE A C 1
ATOM 661 O O . PHE A 1 92 ? -4.806 18.207 18.311 1.00 83.56 92 PHE A O 1
ATOM 668 N N . LEU A 1 93 ? -3.135 19.452 19.136 1.00 83.56 93 LEU A N 1
ATOM 669 C CA . LEU A 1 93 ? -3.845 19.814 20.376 1.00 83.56 93 LEU A CA 1
ATOM 670 C C . LEU A 1 93 ? -5.134 20.615 20.123 1.00 83.56 93 LEU A C 1
ATOM 672 O O . LEU A 1 93 ? -6.028 20.618 20.966 1.00 83.56 93 LEU A O 1
ATOM 676 N N . GLY A 1 94 ? -5.243 21.287 18.974 1.00 80.81 94 GLY A N 1
ATOM 677 C CA . GLY A 1 94 ? -6.452 22.001 18.561 1.00 80.81 94 GLY A CA 1
ATOM 678 C C . GLY A 1 94 ? -7.549 21.102 17.978 1.00 80.81 94 GLY A C 1
ATOM 679 O O . GLY A 1 94 ? -8.651 21.584 17.711 1.00 80.81 94 GLY A O 1
ATOM 680 N N . VAL A 1 95 ? -7.281 19.810 17.758 1.00 83.38 95 VAL A N 1
ATOM 681 C CA . VAL A 1 95 ? -8.248 18.870 17.182 1.00 83.38 95 VAL A CA 1
ATOM 682 C C . VAL A 1 95 ? -9.202 18.383 18.275 1.00 83.38 95 VAL A C 1
ATOM 684 O O . VAL A 1 95 ? -8.908 17.464 19.030 1.00 83.38 95 VAL A O 1
ATOM 687 N N . GLY A 1 96 ? -10.378 19.006 18.358 1.00 72.00 96 GLY A N 1
ATOM 688 C CA . GLY A 1 96 ? -11.420 18.665 19.332 1.00 72.00 96 GLY A CA 1
ATOM 689 C C . GLY A 1 96 ? -12.267 17.452 18.936 1.00 72.00 96 GLY A C 1
ATOM 690 O O . GLY A 1 96 ? -13.479 17.598 18.776 1.00 72.00 96 GLY A O 1
ATOM 691 N N . ALA A 1 97 ? -11.669 16.270 18.746 1.00 74.31 97 ALA A N 1
ATOM 692 C CA . ALA A 1 97 ? -12.462 15.055 18.547 1.00 74.31 97 ALA A CA 1
ATOM 693 C C . ALA A 1 97 ? -12.965 14.518 19.896 1.00 74.31 97 ALA A C 1
ATOM 695 O O . ALA A 1 97 ? -12.203 14.390 20.854 1.00 74.31 97 ALA A O 1
ATOM 696 N N . ILE A 1 98 ? -14.257 14.194 19.967 1.00 68.50 98 ILE A N 1
ATOM 697 C CA . ILE A 1 98 ? -14.869 13.592 21.154 1.00 68.50 98 ILE A CA 1
ATOM 698 C C . ILE A 1 98 ? -14.535 12.097 21.146 1.00 68.50 98 ILE A C 1
ATOM 700 O O . ILE A 1 98 ? -15.067 11.347 20.327 1.00 68.50 98 ILE A O 1
ATOM 704 N N . GLU A 1 99 ? -13.658 11.661 22.049 1.00 67.19 99 GLU A N 1
ATOM 705 C CA . GLU A 1 99 ? -13.420 10.239 22.309 1.00 67.19 99 GLU A CA 1
ATOM 706 C C . GLU A 1 99 ? -14.332 9.734 23.430 1.00 67.19 99 GLU A C 1
ATOM 708 O O . GLU A 1 99 ? -14.495 10.383 24.466 1.00 67.19 99 GLU A O 1
ATOM 713 N N . GLU A 1 100 ? -14.906 8.543 23.247 1.00 68.56 100 GLU A N 1
ATOM 714 C CA . GLU A 1 100 ? -15.496 7.812 24.367 1.00 68.56 100 GLU A CA 1
ATOM 715 C C . GLU A 1 100 ? -14.379 7.474 25.374 1.00 68.56 100 GLU A C 1
ATOM 717 O O . GLU A 1 100 ? -13.298 7.040 24.959 1.00 68.56 100 GLU A O 1
ATOM 722 N N . PRO A 1 101 ? -14.605 7.649 26.691 1.00 70.38 101 PRO A N 1
ATOM 723 C CA . PRO A 1 101 ? -13.589 7.352 27.689 1.00 70.38 101 PRO A CA 1
ATOM 724 C C . PRO A 1 101 ? -13.123 5.895 27.549 1.00 70.38 101 PRO A C 1
ATOM 726 O O . PRO A 1 101 ? -13.958 4.994 27.390 1.00 70.38 101 PRO A O 1
ATOM 729 N N . PRO A 1 102 ? -11.803 5.634 27.602 1.00 70.19 102 PRO A N 1
ATOM 730 C CA . PRO A 1 102 ? -11.287 4.294 27.397 1.00 70.19 102 PRO A CA 1
ATOM 731 C C . PRO A 1 102 ? -11.854 3.351 28.468 1.00 70.19 102 PRO A C 1
ATOM 733 O O . PRO A 1 102 ? -11.907 3.720 29.647 1.00 70.19 102 PRO A O 1
ATOM 736 N N . PRO A 1 103 ? -12.266 2.125 28.095 1.00 73.25 103 PRO A N 1
ATOM 737 C CA . PRO A 1 103 ? -12.711 1.148 29.076 1.00 73.25 103 PRO A CA 1
ATOM 738 C C . PRO A 1 103 ? -11.573 0.827 30.063 1.00 73.25 103 PRO A C 1
ATOM 740 O O . PRO A 1 103 ? -10.396 0.999 29.723 1.00 73.25 103 PRO A O 1
ATOM 743 N N . PRO A 1 104 ? -11.895 0.329 31.272 1.00 78.56 104 PRO A N 1
ATOM 744 C CA . PRO A 1 104 ? -10.892 -0.062 32.256 1.00 78.56 104 PRO A CA 1
ATOM 745 C C . PRO A 1 104 ? -9.842 -0.985 31.633 1.00 78.56 104 PRO A C 1
ATOM 747 O O . PRO A 1 104 ? -10.186 -1.976 30.983 1.00 78.56 104 PRO A O 1
ATOM 750 N N . ARG A 1 105 ? -8.560 -0.652 31.825 1.00 79.56 105 ARG A N 1
ATOM 751 C CA . ARG A 1 105 ? -7.446 -1.425 31.264 1.00 79.56 105 ARG A CA 1
ATOM 752 C C . ARG A 1 105 ? -7.484 -2.849 31.808 1.00 79.56 105 ARG A C 1
ATOM 754 O O . ARG A 1 105 ? -7.477 -3.056 33.019 1.00 79.56 105 ARG A O 1
ATOM 761 N N . ALA A 1 106 ? -7.499 -3.826 30.908 1.00 76.00 106 ALA A N 1
ATOM 762 C CA . ALA A 1 106 ? -7.596 -5.246 31.249 1.00 76.00 106 ALA A CA 1
ATOM 763 C C . ALA A 1 106 ? -6.234 -5.965 31.175 1.00 76.00 106 ALA A C 1
ATOM 765 O O . ALA A 1 106 ? -6.167 -7.187 31.329 1.00 76.00 106 ALA A O 1
ATOM 766 N N . GLY A 1 107 ? -5.159 -5.198 30.950 1.00 83.12 107 GLY A N 1
ATOM 767 C CA . GLY A 1 107 ? -3.791 -5.672 30.754 1.00 83.12 107 GLY A CA 1
ATOM 768 C C . GLY A 1 107 ? -3.456 -5.855 29.271 1.00 83.12 107 GLY A C 1
ATOM 769 O O . GLY A 1 107 ? -4.286 -6.318 28.490 1.00 83.12 107 GLY A O 1
ATOM 770 N N . ILE A 1 108 ? -2.216 -5.522 28.892 1.00 82.75 108 ILE A N 1
ATOM 771 C CA . ILE A 1 108 ? -1.754 -5.457 27.491 1.00 82.75 108 ILE A CA 1
ATOM 772 C C . ILE A 1 108 ? -2.046 -6.762 26.735 1.00 82.75 108 ILE A C 1
ATOM 774 O O . ILE A 1 108 ? -2.616 -6.731 25.649 1.00 82.75 108 ILE A O 1
ATOM 778 N N . TRP A 1 109 ? -1.741 -7.916 27.334 1.00 86.50 109 TRP A N 1
ATOM 779 C CA . TRP A 1 109 ? -1.949 -9.223 26.704 1.00 86.50 109 TRP A CA 1
ATOM 780 C C . TRP A 1 109 ? -3.417 -9.551 26.437 1.00 86.50 109 TRP A C 1
ATOM 782 O O . TRP A 1 109 ? -3.754 -10.079 25.380 1.00 86.50 109 TRP A O 1
ATOM 792 N N . ARG A 1 110 ? -4.305 -9.226 27.381 1.00 85.69 110 ARG A N 1
ATOM 793 C CA . ARG A 1 110 ? -5.740 -9.499 27.248 1.00 85.69 110 ARG A CA 1
ATOM 794 C C . ARG A 1 110 ? -6.374 -8.591 26.202 1.00 85.69 110 ARG A C 1
ATOM 796 O O . ARG A 1 110 ? -7.200 -9.041 25.417 1.00 85.69 110 ARG A O 1
ATOM 803 N N . GLU A 1 111 ? -5.942 -7.338 26.166 1.00 83.94 111 GLU A N 1
ATOM 804 C CA . GLU A 1 111 ? -6.360 -6.365 25.164 1.00 83.94 111 GLU A CA 1
ATOM 805 C C . GLU A 1 111 ? -5.859 -6.740 23.760 1.00 83.94 111 GLU A C 1
ATOM 807 O O . GLU A 1 111 ? -6.630 -6.704 22.801 1.00 83.94 111 GLU A O 1
ATOM 812 N N . MET A 1 112 ? -4.604 -7.184 23.631 1.00 85.12 112 MET A N 1
ATOM 813 C CA . MET A 1 112 ? -4.078 -7.737 22.377 1.00 85.12 112 MET A CA 1
ATOM 814 C C . MET A 1 112 ? -4.879 -8.966 21.928 1.00 85.12 112 MET A C 1
ATOM 816 O O . MET A 1 112 ? -5.293 -9.038 20.771 1.00 85.12 112 MET A O 1
ATOM 820 N N . ALA A 1 113 ? -5.159 -9.900 22.842 1.00 89.00 113 ALA A N 1
ATOM 821 C CA . ALA A 1 113 ? -5.951 -11.092 22.551 1.00 89.00 113 ALA A CA 1
ATOM 822 C C . ALA A 1 113 ? -7.385 -10.756 22.109 1.00 89.00 113 ALA A C 1
ATOM 824 O O . ALA A 1 113 ? -7.924 -11.433 21.235 1.00 89.00 113 ALA A O 1
ATOM 825 N N . GLU A 1 114 ? -7.999 -9.699 22.653 1.00 89.06 114 GLU A N 1
ATOM 826 C CA . GLU A 1 114 ? -9.309 -9.216 22.198 1.00 89.06 114 GLU A CA 1
ATOM 827 C C . GLU A 1 114 ? -9.245 -8.706 20.750 1.00 89.06 114 GLU A C 1
ATOM 829 O O . GLU A 1 114 ? -10.074 -9.095 19.924 1.00 89.06 114 GLU A O 1
ATOM 834 N N . GLY A 1 115 ? -8.235 -7.892 20.417 1.00 87.38 115 GLY A N 1
ATOM 835 C CA . GLY A 1 115 ? -8.021 -7.385 19.057 1.00 87.38 115 GLY A CA 1
ATOM 836 C C . GLY A 1 115 ? -7.767 -8.502 18.040 1.00 87.38 115 GLY A C 1
ATOM 837 O O . GLY A 1 115 ? -8.409 -8.542 16.988 1.00 87.38 115 GLY A O 1
ATOM 838 N N . ILE A 1 116 ? -6.895 -9.455 18.384 1.00 91.12 116 ILE A N 1
ATOM 839 C CA . ILE A 1 116 ? -6.610 -10.644 17.567 1.00 91.12 116 ILE A CA 1
ATOM 840 C C . ILE A 1 116 ? -7.869 -11.502 17.418 1.00 91.12 116 ILE A C 1
ATOM 842 O O . ILE A 1 116 ? -8.240 -11.877 16.307 1.00 91.12 116 ILE A O 1
ATOM 846 N N . GLY A 1 117 ? -8.566 -11.777 18.521 1.00 91.44 117 GLY A N 1
ATOM 847 C CA . GLY A 1 117 ? -9.790 -12.571 18.523 1.00 91.44 117 GLY A CA 1
ATOM 848 C C . GLY A 1 117 ? -10.885 -11.956 17.652 1.00 91.44 117 GLY A C 1
ATOM 849 O O . GLY A 1 117 ? -11.591 -12.683 16.955 1.00 91.44 117 GLY A O 1
ATOM 850 N N . PHE A 1 118 ? -11.009 -10.627 17.641 1.00 91.88 118 PHE A N 1
ATOM 851 C CA . PHE A 1 118 ? -11.916 -9.919 16.741 1.00 91.88 118 PHE A CA 1
ATOM 852 C C . PHE A 1 118 ? -11.493 -10.056 15.272 1.00 91.88 118 PHE A C 1
ATOM 854 O O . PHE A 1 118 ? -12.305 -10.468 14.440 1.00 91.88 118 PHE A O 1
ATOM 861 N N . ALA A 1 119 ? -10.221 -9.785 14.958 1.00 90.88 119 ALA A N 1
ATOM 862 C CA . ALA A 1 119 ? -9.698 -9.866 13.595 1.00 90.88 119 ALA A CA 1
ATOM 863 C C . ALA A 1 119 ? -9.837 -11.276 12.995 1.00 90.88 119 ALA A C 1
ATOM 865 O O . ALA A 1 119 ? -10.228 -11.417 11.840 1.00 90.88 119 ALA A O 1
ATOM 866 N N . VAL A 1 120 ? -9.590 -12.323 13.790 1.00 91.69 120 VAL A N 1
ATOM 867 C CA . VAL A 1 120 ? -9.718 -13.729 13.369 1.00 91.69 120 VAL A CA 1
ATOM 868 C C . VAL A 1 120 ? -11.181 -14.146 13.177 1.00 91.69 120 VAL A C 1
ATOM 870 O O . VAL A 1 120 ? -11.482 -14.952 12.295 1.00 91.69 120 VAL A O 1
ATOM 873 N N . LYS A 1 121 ? -12.117 -13.606 13.964 1.00 92.81 121 LYS A N 1
ATOM 874 C CA . LYS A 1 121 ? -13.551 -13.910 13.811 1.00 92.81 121 LYS A CA 1
ATOM 875 C C . LYS A 1 121 ? -14.166 -13.232 12.591 1.00 92.81 121 LYS A C 1
ATOM 877 O O . LYS A 1 121 ? -15.104 -13.778 12.012 1.00 92.81 121 LYS A O 1
ATOM 882 N N . GLN A 1 122 ? -13.658 -12.068 12.182 1.00 92.62 122 GLN A N 1
ATOM 883 C CA . GLN A 1 122 ? -14.202 -11.359 11.030 1.00 92.62 122 GLN A CA 1
ATOM 884 C C . GLN A 1 122 ? -13.552 -11.835 9.713 1.00 92.62 122 GLN A C 1
ATOM 886 O O . GLN A 1 122 ? -12.362 -11.608 9.489 1.00 92.62 122 GLN A O 1
ATOM 891 N N . PRO A 1 123 ? -14.314 -12.426 8.769 1.00 93.44 123 PRO A N 1
ATOM 892 C CA . PRO A 1 123 ? -13.751 -12.969 7.530 1.00 93.44 123 PRO A CA 1
ATOM 893 C C . PRO A 1 123 ? -13.069 -11.904 6.665 1.00 93.44 123 PRO A C 1
ATOM 895 O O . PRO A 1 123 ? -12.025 -12.176 6.079 1.00 93.44 123 PRO A O 1
ATOM 898 N N . VAL A 1 124 ? -13.620 -10.688 6.635 1.00 94.19 124 VAL A N 1
ATOM 899 C CA . VAL A 1 124 ? -13.068 -9.568 5.862 1.00 94.19 124 VAL A CA 1
ATOM 900 C C . VAL A 1 124 ? -11.719 -9.103 6.419 1.00 94.19 124 VAL A C 1
ATOM 902 O O . VAL A 1 124 ? -10.795 -8.894 5.641 1.00 94.19 124 VAL A O 1
ATOM 905 N N . LEU A 1 125 ? -11.557 -9.005 7.746 1.00 94.31 125 LEU A N 1
ATOM 906 C CA . LEU A 1 125 ? -10.271 -8.612 8.339 1.00 94.31 125 LEU A CA 1
ATOM 907 C C . LEU A 1 125 ? -9.194 -9.673 8.144 1.00 94.31 125 LEU A C 1
ATOM 909 O O . LEU A 1 125 ? -8.056 -9.312 7.868 1.00 94.31 125 LEU A O 1
ATOM 913 N N . ARG A 1 126 ? -9.541 -10.963 8.210 1.00 95.50 126 ARG A N 1
ATOM 914 C CA . ARG A 1 126 ? -8.596 -12.033 7.856 1.00 95.50 126 ARG A CA 1
ATOM 915 C C . ARG A 1 126 ? -8.126 -11.929 6.411 1.00 95.50 126 ARG A C 1
ATOM 917 O O . ARG A 1 126 ? -6.941 -12.093 6.156 1.00 95.50 126 ARG A O 1
ATOM 924 N N . ALA A 1 127 ? -9.036 -11.651 5.480 1.00 96.31 127 ALA A N 1
ATOM 925 C CA . ALA A 1 127 ? -8.680 -11.479 4.076 1.00 96.31 127 ALA A CA 1
ATOM 926 C C . ALA A 1 127 ? -7.778 -10.256 3.859 1.00 96.31 127 ALA A C 1
ATOM 928 O O . ALA A 1 127 ? -6.815 -10.347 3.106 1.00 96.31 127 ALA A O 1
ATOM 929 N N . ILE A 1 128 ? -8.051 -9.144 4.553 1.00 96.06 128 ILE A N 1
ATOM 930 C CA . ILE A 1 128 ? -7.184 -7.956 4.552 1.00 96.06 128 ILE A CA 1
ATOM 931 C C . ILE A 1 128 ? -5.805 -8.299 5.123 1.00 96.06 128 ILE A C 1
ATOM 933 O O . ILE A 1 128 ? -4.803 -7.971 4.502 1.00 96.06 128 ILE A O 1
ATOM 937 N N . ALA A 1 129 ? -5.743 -8.983 6.269 1.00 96.38 129 ALA A N 1
ATOM 938 C CA . ALA A 1 129 ? -4.487 -9.393 6.895 1.00 96.38 129 ALA A CA 1
ATOM 939 C C . ALA A 1 129 ? -3.659 -10.303 5.982 1.00 96.38 129 ALA A C 1
ATOM 941 O O . ALA A 1 129 ? -2.463 -10.086 5.825 1.00 96.38 129 ALA A O 1
ATOM 942 N N . ALA A 1 130 ? -4.308 -11.288 5.356 1.00 96.69 130 ALA A N 1
ATOM 943 C CA . ALA A 1 130 ? -3.671 -12.202 4.421 1.00 96.69 130 ALA A CA 1
ATOM 944 C C . ALA A 1 130 ? -3.153 -11.469 3.179 1.00 96.69 130 ALA A C 1
ATOM 946 O O . ALA A 1 130 ? -2.010 -11.687 2.802 1.00 96.69 130 ALA A O 1
ATOM 947 N N . TYR A 1 131 ? -3.957 -10.578 2.585 1.00 97.19 131 TYR A N 1
ATOM 948 C CA . TYR A 1 131 ? -3.522 -9.756 1.455 1.00 97.19 131 TYR A CA 1
ATOM 949 C C . TYR A 1 131 ? -2.316 -8.896 1.828 1.00 97.19 131 TYR A C 1
ATOM 951 O O . TYR A 1 131 ? -1.305 -8.980 1.150 1.00 97.19 131 TYR A O 1
ATOM 959 N N . LEU A 1 132 ? -2.404 -8.123 2.916 1.00 96.06 132 LEU A N 1
ATOM 960 C CA . LEU A 1 132 ? -1.344 -7.202 3.327 1.00 96.06 132 LEU A CA 1
ATOM 961 C C . LEU A 1 132 ? -0.045 -7.938 3.685 1.00 96.06 132 LEU A C 1
ATOM 963 O O . LEU A 1 132 ? 1.035 -7.500 3.299 1.00 96.06 132 LEU A O 1
ATOM 967 N N . GLY A 1 133 ? -0.146 -9.060 4.403 1.00 96.44 133 GLY A N 1
ATOM 968 C CA . GLY A 1 133 ? 1.010 -9.893 4.726 1.00 96.44 133 GLY A CA 1
ATOM 969 C C . GLY A 1 133 ? 1.629 -10.514 3.475 1.00 96.44 133 GLY A C 1
ATOM 970 O O . GLY A 1 133 ? 2.831 -10.418 3.276 1.00 96.44 133 GLY A O 1
ATOM 971 N N . LEU A 1 134 ? 0.816 -11.098 2.593 1.00 95.94 134 LEU A N 1
ATOM 972 C CA . LEU A 1 134 ? 1.312 -11.734 1.375 1.00 95.94 134 LEU A CA 1
ATOM 973 C C . LEU A 1 134 ? 1.885 -10.704 0.389 1.00 95.94 134 LEU A C 1
ATOM 975 O O . LEU A 1 134 ? 2.924 -10.958 -0.205 1.00 95.94 134 LEU A O 1
ATOM 979 N N . SER A 1 135 ? 1.271 -9.524 0.264 1.00 94.81 135 SER A N 1
ATOM 980 C CA . SER A 1 135 ? 1.799 -8.439 -0.565 1.00 94.81 135 SER A CA 1
ATOM 981 C C . SER A 1 135 ? 3.114 -7.885 -0.027 1.00 94.81 135 SER A C 1
ATOM 983 O O . SER A 1 135 ? 3.983 -7.575 -0.825 1.00 94.81 135 SER A O 1
ATOM 985 N N . ALA A 1 136 ? 3.274 -7.772 1.297 1.00 94.62 136 ALA A N 1
ATOM 986 C CA . ALA A 1 136 ? 4.526 -7.313 1.901 1.00 94.62 136 ALA A CA 1
ATOM 987 C C . ALA A 1 136 ? 5.646 -8.354 1.747 1.00 94.62 136 ALA A C 1
ATOM 989 O O . ALA A 1 136 ? 6.755 -7.998 1.380 1.00 94.62 136 ALA A O 1
ATOM 990 N N . LEU A 1 137 ? 5.338 -9.639 1.950 1.00 93.62 137 LEU A N 1
ATOM 991 C CA . LEU A 1 137 ? 6.292 -10.740 1.770 1.00 93.62 137 LEU A CA 1
ATOM 992 C C . LEU A 1 137 ? 6.807 -10.859 0.329 1.00 93.62 137 LEU A C 1
ATOM 994 O O . LEU A 1 137 ? 7.931 -11.292 0.108 1.00 93.62 137 LEU A O 1
ATOM 998 N N . LEU A 1 138 ? 5.958 -10.536 -0.648 1.00 90.88 138 LEU A N 1
ATOM 999 C CA . LEU A 1 138 ? 6.237 -10.706 -2.075 1.00 90.88 138 LEU A CA 1
ATOM 1000 C C . LEU A 1 138 ? 6.599 -9.394 -2.782 1.00 90.88 138 LEU A C 1
ATOM 1002 O O . LEU A 1 138 ? 6.781 -9.418 -3.998 1.00 90.88 138 LEU A O 1
ATOM 1006 N N . ALA A 1 139 ? 6.665 -8.269 -2.063 1.00 89.94 139 ALA A N 1
ATOM 1007 C CA . ALA A 1 139 ? 6.960 -6.961 -2.648 1.00 89.94 139 ALA A CA 1
ATOM 1008 C C . ALA A 1 139 ? 8.316 -6.968 -3.369 1.00 89.94 139 ALA A C 1
ATOM 1010 O O . ALA A 1 139 ? 8.397 -6.527 -4.514 1.00 89.94 139 ALA A O 1
ATOM 1011 N N . GLU A 1 140 ? 9.309 -7.614 -2.754 1.00 88.00 140 GLU A N 1
ATOM 1012 C CA . GLU A 1 140 ? 10.675 -7.733 -3.268 1.00 88.00 140 GLU A CA 1
ATOM 1013 C C . GLU A 1 140 ? 10.737 -8.346 -4.675 1.00 88.00 140 GLU A C 1
ATOM 1015 O O . GLU A 1 140 ? 11.514 -7.918 -5.519 1.00 88.00 140 GLU A O 1
ATOM 1020 N N . LEU A 1 141 ? 9.845 -9.295 -4.996 1.00 86.62 141 LEU A N 1
ATOM 1021 C CA . LEU A 1 141 ? 9.771 -9.878 -6.344 1.00 86.62 141 LEU A CA 1
ATOM 1022 C C . LEU A 1 141 ? 9.441 -8.833 -7.416 1.00 86.62 141 LEU A C 1
ATOM 1024 O O . LEU A 1 141 ? 9.906 -8.941 -8.549 1.00 86.62 141 LEU A O 1
ATOM 1028 N N . ALA A 1 142 ? 8.557 -7.889 -7.095 1.00 88.50 142 ALA A N 1
ATOM 1029 C CA . ALA A 1 142 ? 8.117 -6.867 -8.033 1.00 88.50 142 ALA A CA 1
ATOM 1030 C C . ALA A 1 142 ? 9.128 -5.720 -8.129 1.00 88.50 142 ALA A C 1
ATOM 1032 O O . ALA A 1 142 ? 9.309 -5.174 -9.220 1.00 88.50 142 ALA A O 1
ATOM 1033 N N . ASP A 1 143 ? 9.774 -5.369 -7.017 1.00 88.12 143 ASP A N 1
ATOM 1034 C CA . ASP A 1 143 ? 10.777 -4.309 -6.979 1.00 88.12 143 ASP A CA 1
ATOM 1035 C C . ASP A 1 143 ? 12.068 -4.732 -7.685 1.00 88.12 143 ASP A C 1
ATOM 1037 O O . ASP A 1 143 ? 12.465 -4.052 -8.626 1.00 88.12 143 ASP A O 1
ATOM 1041 N N . GLU A 1 144 ? 12.589 -5.929 -7.418 1.00 86.62 144 GLU A N 1
ATOM 1042 C CA . GLU A 1 144 ? 13.773 -6.476 -8.098 1.00 86.62 144 GLU A CA 1
ATOM 1043 C C . GLU A 1 144 ? 13.609 -6.550 -9.633 1.00 86.62 144 GLU A C 1
ATOM 1045 O O . GLU A 1 144 ? 14.517 -6.240 -10.409 1.00 86.62 144 GLU A O 1
ATOM 1050 N N . VAL A 1 145 ? 12.430 -6.959 -10.118 1.00 87.62 145 VAL A N 1
ATOM 1051 C CA . VAL A 1 145 ? 12.150 -7.007 -11.567 1.00 87.62 145 VAL A CA 1
ATOM 1052 C C . VAL A 1 145 ? 12.061 -5.603 -12.159 1.00 87.62 145 VAL A C 1
ATOM 1054 O O . VAL A 1 145 ? 12.492 -5.390 -13.294 1.00 87.62 145 VAL A O 1
ATOM 1057 N N . ALA A 1 146 ? 11.490 -4.652 -11.420 1.00 88.31 146 ALA A N 1
ATOM 1058 C CA . ALA A 1 146 ? 11.428 -3.266 -11.852 1.00 88.31 146 ALA A CA 1
ATOM 1059 C C . ALA A 1 146 ? 12.817 -2.625 -11.895 1.00 88.31 146 ALA A C 1
ATOM 1061 O O . ALA A 1 146 ? 13.115 -1.943 -12.871 1.00 88.31 146 ALA A O 1
ATOM 1062 N N . ASP A 1 147 ? 13.666 -2.886 -10.908 1.00 85.50 147 ASP A N 1
ATOM 1063 C CA . ASP A 1 147 ? 15.014 -2.326 -10.832 1.00 85.50 147 ASP A CA 1
ATOM 1064 C C . ASP A 1 147 ? 15.887 -2.862 -11.971 1.00 85.50 147 ASP A C 1
ATOM 1066 O O . ASP A 1 147 ? 16.477 -2.087 -12.720 1.00 85.50 147 ASP A O 1
ATOM 1070 N N . LYS A 1 148 ? 15.826 -4.168 -12.256 1.00 84.88 148 LYS A N 1
ATOM 1071 C CA . LYS A 1 148 ? 16.479 -4.733 -13.452 1.00 84.88 148 LYS A CA 1
ATOM 1072 C C . LYS A 1 148 ? 15.926 -4.175 -14.760 1.00 84.88 148 LYS A C 1
ATOM 1074 O O . LYS A 1 148 ? 16.669 -3.973 -15.719 1.00 84.88 148 LYS A O 1
ATOM 1079 N N . ALA A 1 149 ? 14.615 -3.954 -14.840 1.00 85.25 149 ALA A N 1
ATOM 1080 C CA . ALA A 1 149 ? 14.015 -3.342 -16.019 1.00 85.25 149 ALA A CA 1
ATOM 1081 C C . ALA A 1 149 ? 14.485 -1.891 -16.202 1.00 85.25 149 ALA A C 1
ATOM 1083 O O . ALA A 1 149 ? 14.661 -1.465 -17.345 1.00 85.25 149 ALA A O 1
ATOM 1084 N N . LEU A 1 150 ? 14.704 -1.163 -15.104 1.00 84.75 150 LEU A N 1
ATOM 1085 C CA . LEU A 1 150 ? 15.273 0.179 -15.104 1.00 84.75 150 LEU A CA 1
ATOM 1086 C C . LEU A 1 150 ? 16.731 0.162 -15.570 1.00 84.75 150 LEU A C 1
ATOM 1088 O O . LEU A 1 150 ? 17.063 0.954 -16.447 1.00 84.75 150 LEU A O 1
ATOM 1092 N N . ASP A 1 151 ? 17.561 -0.756 -15.069 1.00 82.38 151 ASP A N 1
ATOM 1093 C CA . ASP A 1 151 ? 18.957 -0.910 -15.503 1.00 82.38 151 ASP A CA 1
ATOM 1094 C C . ASP A 1 151 ? 19.051 -1.117 -17.021 1.00 82.38 151 ASP A C 1
ATOM 1096 O O . ASP A 1 151 ? 19.793 -0.414 -17.705 1.00 82.38 151 ASP A O 1
ATOM 1100 N N . VAL A 1 152 ? 18.209 -1.998 -17.578 1.00 81.56 152 VAL A N 1
ATOM 1101 C CA . VAL A 1 152 ? 18.123 -2.222 -19.033 1.00 81.56 152 VAL A CA 1
ATOM 1102 C C . VAL A 1 152 ? 17.750 -0.937 -19.782 1.00 81.56 152 VAL A C 1
ATOM 1104 O O . VAL A 1 152 ? 18.316 -0.645 -20.836 1.00 81.56 152 VAL A O 1
ATOM 1107 N N . VAL A 1 153 ? 16.808 -0.146 -19.259 1.00 80.12 153 VAL A N 1
ATOM 1108 C CA . VAL A 1 153 ? 16.420 1.132 -19.877 1.00 80.12 153 VAL A CA 1
ATOM 1109 C C . VAL A 1 153 ? 17.548 2.153 -19.787 1.00 80.12 153 VAL A C 1
ATOM 1111 O O . VAL A 1 153 ? 17.770 2.877 -20.756 1.00 80.12 153 VAL A O 1
ATOM 1114 N N . ILE A 1 154 ? 18.258 2.233 -18.662 1.00 78.00 154 ILE A N 1
ATOM 1115 C CA . ILE A 1 154 ? 19.388 3.148 -18.467 1.00 78.00 154 ILE A CA 1
ATOM 1116 C C . ILE A 1 154 ? 20.518 2.797 -19.436 1.00 78.00 154 ILE A C 1
ATOM 1118 O O . ILE A 1 154 ? 20.978 3.679 -20.157 1.00 78.00 154 ILE A O 1
ATOM 1122 N N . ASP A 1 155 ? 20.893 1.522 -19.537 1.00 76.44 155 ASP A N 1
ATOM 1123 C CA . ASP A 1 155 ? 21.938 1.058 -20.455 1.00 76.44 155 ASP A CA 1
ATOM 1124 C C . ASP A 1 155 ? 21.602 1.371 -21.923 1.00 76.44 155 ASP A C 1
ATOM 1126 O O . ASP A 1 155 ? 22.471 1.787 -22.691 1.00 76.44 155 ASP A O 1
ATOM 1130 N N . LEU A 1 156 ? 20.330 1.231 -22.318 1.00 68.81 156 LEU A N 1
ATOM 1131 C CA . LEU A 1 156 ? 19.864 1.567 -23.669 1.00 68.81 156 LEU A CA 1
ATOM 1132 C C . LEU A 1 156 ? 19.752 3.082 -23.908 1.00 68.81 156 LEU A C 1
ATOM 1134 O O . LEU A 1 156 ? 20.029 3.560 -25.007 1.00 68.81 156 LEU A O 1
ATOM 1138 N N . SER A 1 157 ? 19.332 3.851 -22.901 1.00 62.28 157 SER A N 1
ATOM 1139 C CA . SER A 1 157 ? 19.111 5.304 -23.006 1.00 62.28 157 SER A CA 1
ATOM 1140 C C . SER A 1 157 ? 20.385 6.133 -22.849 1.00 62.28 157 SER A C 1
ATOM 1142 O O . SER A 1 157 ? 20.440 7.245 -23.382 1.00 62.28 157 SER A O 1
ATOM 1144 N N . ALA A 1 158 ? 21.431 5.569 -22.234 1.00 57.41 158 ALA A N 1
ATOM 1145 C CA . ALA A 1 158 ? 22.786 6.116 -22.216 1.00 57.41 158 ALA A CA 1
ATOM 1146 C C . ALA A 1 158 ? 23.373 6.321 -23.627 1.00 57.41 158 ALA A C 1
ATOM 1148 O O . ALA A 1 158 ? 24.403 6.981 -23.762 1.00 57.41 158 ALA A O 1
ATOM 1149 N N . MET A 1 159 ? 22.718 5.802 -24.674 1.00 53.88 159 MET A N 1
ATOM 1150 C CA . MET A 1 159 ? 23.115 6.052 -26.053 1.00 53.88 159 MET A CA 1
ATOM 1151 C C . MET A 1 159 ? 22.529 7.323 -26.687 1.00 53.88 159 MET A C 1
ATOM 1153 O O . MET A 1 159 ? 23.222 7.847 -27.544 1.00 53.88 159 MET A O 1
ATOM 1157 N N . ASP A 1 160 ? 21.370 7.879 -26.280 1.00 58.94 160 ASP A N 1
ATOM 1158 C CA . ASP A 1 160 ? 20.775 9.034 -27.009 1.00 58.94 160 ASP A CA 1
ATOM 1159 C C . ASP A 1 160 ? 19.696 9.881 -26.266 1.00 58.94 160 ASP A C 1
ATOM 1161 O O . ASP A 1 160 ? 19.116 10.790 -26.865 1.00 58.94 160 ASP A O 1
ATOM 1165 N N . MET A 1 161 ? 19.374 9.645 -24.981 1.00 62.84 161 MET A N 1
ATOM 1166 C CA . MET A 1 161 ? 18.272 10.380 -24.317 1.00 62.84 161 MET A CA 1
ATOM 1167 C C . MET A 1 161 ? 18.708 11.752 -23.750 1.00 62.84 161 MET A C 1
ATOM 1169 O O . MET A 1 161 ? 19.653 11.821 -22.959 1.00 62.84 161 MET A O 1
ATOM 1173 N N . PRO A 1 162 ? 17.998 12.859 -24.055 1.00 67.62 162 PRO A N 1
ATOM 1174 C CA . PRO A 1 162 ? 18.244 14.150 -23.419 1.00 67.62 162 PRO A CA 1
ATOM 1175 C C . PRO A 1 162 ? 18.050 14.078 -21.897 1.00 67.62 162 PRO A C 1
ATOM 1177 O O . PRO A 1 162 ? 17.025 13.601 -21.411 1.00 67.62 162 PRO A O 1
ATOM 1180 N N . LEU A 1 163 ? 18.987 14.645 -21.131 1.00 60.19 163 LEU A N 1
ATOM 1181 C CA . LEU A 1 163 ? 18.964 14.652 -19.658 1.00 60.19 163 LEU A CA 1
ATOM 1182 C C . LEU A 1 163 ? 17.631 15.160 -19.066 1.00 60.19 163 LEU A C 1
ATOM 1184 O O . LEU A 1 163 ? 17.182 14.671 -18.033 1.00 60.19 163 LEU A O 1
ATOM 1188 N N . GLY A 1 164 ? 16.974 16.115 -19.732 1.00 58.28 164 GLY A N 1
ATOM 1189 C CA . GLY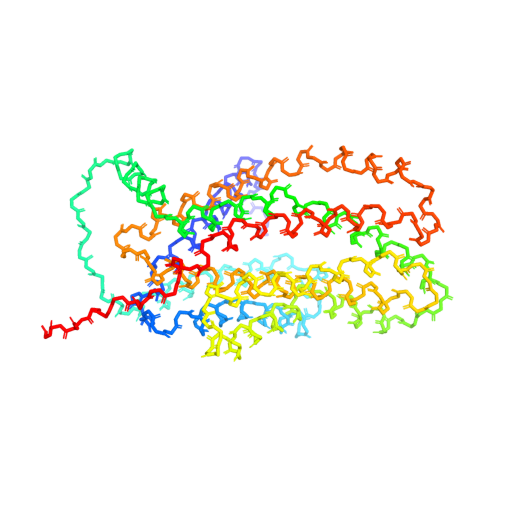 A 1 164 ? 15.669 16.636 -19.315 1.00 58.28 164 GLY A CA 1
ATOM 1190 C C . GLY A 1 164 ? 14.526 15.618 -19.419 1.00 58.28 164 GLY A C 1
ATOM 1191 O O . GLY A 1 164 ? 13.655 15.604 -18.553 1.00 58.28 164 GLY A O 1
ATOM 1192 N N . GLU A 1 165 ? 14.545 14.739 -20.424 1.00 64.56 165 GLU A N 1
ATOM 1193 C CA . GLU A 1 165 ? 13.566 13.652 -20.557 1.00 64.56 165 GLU A CA 1
ATOM 1194 C C . GLU A 1 165 ? 13.823 12.560 -19.522 1.00 64.56 165 GLU A C 1
ATOM 1196 O O . GLU A 1 165 ? 12.878 12.103 -18.884 1.00 64.56 165 GLU A O 1
ATOM 1201 N N . TYR A 1 166 ? 15.090 12.216 -19.274 1.00 62.81 166 TYR A N 1
ATOM 1202 C CA . TYR A 1 166 ? 15.472 11.282 -18.214 1.00 62.81 166 TYR A CA 1
ATOM 1203 C C . TYR A 1 166 ? 15.010 11.760 -16.827 1.00 62.81 166 TYR A C 1
ATOM 1205 O O . TYR A 1 166 ? 14.394 11.003 -16.079 1.00 62.81 166 TYR A O 1
ATOM 1213 N N . ILE A 1 167 ? 15.250 13.035 -16.493 1.00 57.22 167 ILE A N 1
ATOM 1214 C CA . ILE A 1 167 ? 14.821 13.641 -15.221 1.00 57.22 167 ILE A CA 1
ATOM 1215 C C . ILE A 1 167 ? 13.293 13.707 -15.125 1.00 57.22 167 ILE A C 1
ATOM 1217 O O . ILE A 1 167 ? 12.731 13.429 -14.066 1.00 57.22 167 ILE A O 1
ATOM 1221 N N . TRP A 1 168 ? 12.600 14.057 -16.211 1.00 59.56 168 TRP A N 1
ATOM 1222 C CA . TRP A 1 168 ? 11.138 14.073 -16.230 1.00 59.56 168 TRP A CA 1
ATOM 1223 C C . TRP A 1 168 ? 10.561 12.666 -16.025 1.00 59.56 168 TRP A C 1
ATOM 1225 O O . TRP A 1 168 ? 9.650 12.496 -15.215 1.00 59.56 168 TRP A O 1
ATOM 1235 N N . TRP A 1 169 ? 11.127 11.647 -16.677 1.00 59.00 169 TRP A N 1
ATOM 1236 C CA . TRP A 1 169 ? 10.707 10.252 -16.538 1.00 59.00 169 TRP A CA 1
ATOM 1237 C C . TRP A 1 169 ? 10.996 9.678 -15.156 1.00 59.00 169 TRP A C 1
ATOM 1239 O O . TRP A 1 169 ? 10.095 9.093 -14.559 1.00 59.00 169 TRP A O 1
ATOM 1249 N N . SER A 1 170 ? 12.197 9.880 -14.611 1.00 55.03 170 SER A N 1
ATOM 1250 C CA . SER A 1 170 ? 12.535 9.438 -13.252 1.00 55.03 170 SER A CA 1
ATOM 1251 C C . SER A 1 170 ? 11.668 10.137 -12.202 1.00 55.03 170 SER A C 1
ATOM 1253 O O . SER A 1 170 ? 11.225 9.507 -11.245 1.00 55.03 170 SER A O 1
ATOM 1255 N N . SER A 1 171 ? 11.320 11.407 -12.430 1.00 54.31 171 SER A N 1
ATOM 1256 C CA . SER A 1 171 ? 10.406 12.171 -11.574 1.00 54.31 171 SER A CA 1
ATOM 1257 C C . SER A 1 171 ? 8.944 11.740 -11.721 1.00 54.31 171 SER A C 1
ATOM 1259 O O . SER A 1 171 ? 8.202 11.794 -10.745 1.00 54.31 171 SER A O 1
ATOM 1261 N N . MET A 1 172 ? 8.493 11.295 -12.896 1.00 55.50 172 MET A N 1
ATOM 1262 C CA . MET A 1 172 ? 7.104 10.854 -13.098 1.00 55.50 172 MET A CA 1
ATOM 1263 C C . MET A 1 172 ? 6.884 9.388 -12.702 1.00 55.50 172 MET A C 1
ATOM 1265 O O . MET A 1 172 ? 5.822 9.039 -12.190 1.00 55.50 172 MET A O 1
ATOM 1269 N N . ALA A 1 173 ? 7.912 8.552 -12.866 1.00 54.72 173 ALA A N 1
ATOM 1270 C CA . ALA A 1 173 ? 8.007 7.218 -12.279 1.00 54.72 173 ALA A CA 1
ATOM 1271 C C . ALA A 1 173 ? 8.327 7.257 -10.772 1.00 54.72 173 ALA A C 1
ATOM 1273 O O . ALA A 1 173 ? 8.246 6.226 -10.105 1.00 54.72 173 ALA A O 1
ATOM 1274 N N . SER A 1 174 ? 8.665 8.429 -10.220 1.00 61.16 174 SER A N 1
ATOM 1275 C CA . SER A 1 174 ? 8.878 8.582 -8.784 1.00 61.16 174 SER A CA 1
ATOM 1276 C C . SER A 1 174 ? 7.589 8.331 -7.998 1.00 61.16 174 SER A C 1
ATOM 1278 O O . SER A 1 174 ? 6.469 8.568 -8.467 1.00 61.16 174 SER A O 1
ATOM 1280 N N . SER A 1 175 ? 7.755 7.921 -6.742 1.00 62.53 175 SER A N 1
ATOM 1281 C CA . SER A 1 175 ? 6.661 7.640 -5.808 1.00 62.53 175 SER A CA 1
ATOM 1282 C C . SER A 1 175 ? 5.652 8.792 -5.657 1.00 62.53 175 SER A C 1
ATOM 1284 O 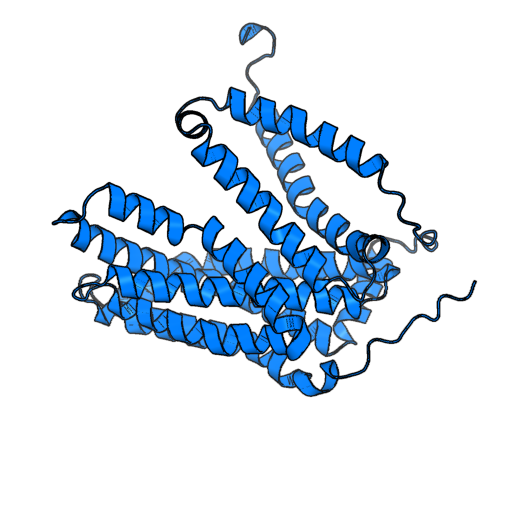O . SER A 1 175 ? 4.492 8.544 -5.323 1.00 62.53 175 SER A O 1
ATOM 1286 N N . TYR A 1 176 ? 6.043 10.043 -5.943 1.00 69.94 176 TYR A N 1
ATOM 1287 C CA . TYR A 1 176 ? 5.200 11.230 -5.757 1.00 69.94 176 TYR A CA 1
ATOM 1288 C C . TYR A 1 176 ? 4.017 11.294 -6.736 1.00 69.94 176 TYR A C 1
ATOM 1290 O O . TYR A 1 176 ? 2.869 11.470 -6.316 1.00 69.94 176 TYR A O 1
ATOM 1298 N N . GLY A 1 177 ? 4.274 11.135 -8.041 1.00 75.62 177 GLY A N 1
ATOM 1299 C CA . GLY A 1 177 ? 3.236 11.222 -9.079 1.00 75.62 177 GLY A CA 1
ATOM 1300 C C . GLY A 1 177 ? 2.237 10.069 -8.987 1.00 75.62 177 GLY A C 1
ATOM 1301 O O . GLY A 1 177 ? 1.020 10.262 -9.076 1.00 75.62 177 GLY A O 1
ATOM 1302 N N . VAL A 1 178 ? 2.754 8.874 -8.704 1.00 84.19 178 VAL A N 1
ATOM 1303 C CA . VAL A 1 178 ? 1.968 7.651 -8.523 1.00 84.19 178 VAL A CA 1
ATOM 1304 C C . VAL A 1 178 ? 1.054 7.747 -7.297 1.00 84.19 178 VAL A C 1
ATOM 1306 O O . VAL A 1 178 ? -0.114 7.360 -7.370 1.00 84.19 178 VAL A O 1
ATOM 1309 N N . ALA A 1 179 ? 1.534 8.320 -6.187 1.00 83.56 179 ALA A N 1
ATOM 1310 C CA . ALA A 1 179 ? 0.719 8.535 -4.992 1.00 83.56 179 ALA A CA 1
ATOM 1311 C C . ALA A 1 179 ? -0.461 9.482 -5.247 1.00 83.56 179 ALA A C 1
ATOM 1313 O O . ALA A 1 179 ? -1.585 9.195 -4.821 1.00 83.56 179 ALA A O 1
ATOM 1314 N N . LEU A 1 180 ? -0.236 10.571 -5.990 1.00 87.38 180 LEU A N 1
ATOM 1315 C CA . LEU A 1 180 ? -1.298 11.501 -6.369 1.00 87.38 180 LEU A CA 1
ATOM 1316 C C . LEU A 1 180 ? -2.339 10.832 -7.273 1.00 87.38 180 LEU A C 1
ATOM 1318 O O . LEU A 1 180 ? -3.543 10.945 -7.020 1.00 87.38 180 LEU A O 1
ATOM 1322 N N . LEU A 1 181 ? -1.885 10.099 -8.293 1.00 90.56 181 LEU A N 1
ATOM 1323 C CA . LEU A 1 181 ? -2.767 9.385 -9.212 1.00 90.56 181 LEU A CA 1
ATOM 1324 C C . LEU A 1 181 ? -3.588 8.311 -8.484 1.00 90.56 181 LEU A C 1
ATOM 1326 O O . LEU A 1 181 ? -4.806 8.239 -8.661 1.00 90.56 181 LEU A O 1
ATOM 1330 N N . GLY A 1 182 ? -2.949 7.518 -7.622 1.00 92.31 182 GLY A N 1
ATOM 1331 C CA . GLY A 1 182 ? -3.610 6.474 -6.843 1.00 92.31 182 GLY A CA 1
ATOM 1332 C C . GLY A 1 182 ? -4.676 7.036 -5.905 1.00 92.31 182 GLY A C 1
ATOM 1333 O O . GLY A 1 182 ? -5.809 6.553 -5.875 1.00 92.31 182 GLY A O 1
ATOM 1334 N N . ALA A 1 183 ? -4.373 8.114 -5.188 1.00 92.62 183 ALA A N 1
ATOM 1335 C CA . ALA A 1 183 ? -5.343 8.763 -4.316 1.00 92.62 183 ALA A CA 1
ATOM 1336 C C . ALA A 1 183 ? -6.504 9.417 -5.079 1.00 92.62 183 ALA A C 1
ATOM 1338 O O . ALA A 1 183 ? -7.658 9.312 -4.650 1.00 92.62 183 ALA A O 1
ATOM 1339 N N . LEU A 1 184 ? -6.232 10.041 -6.230 1.00 93.69 184 LEU A N 1
ATOM 1340 C CA . LEU A 1 184 ? -7.272 10.597 -7.096 1.00 93.69 184 LEU A CA 1
ATOM 1341 C C . LEU A 1 184 ? -8.210 9.495 -7.600 1.00 93.69 184 LEU A C 1
ATOM 1343 O O . LEU A 1 184 ? -9.431 9.624 -7.495 1.00 93.69 184 LEU A O 1
ATOM 1347 N N . LEU A 1 185 ? -7.663 8.383 -8.095 1.00 95.00 185 LEU A N 1
ATOM 1348 C CA . LEU A 1 185 ? -8.459 7.235 -8.528 1.00 95.00 185 LEU A CA 1
ATOM 1349 C C . LEU A 1 185 ? -9.264 6.646 -7.367 1.00 95.00 185 LEU A C 1
ATOM 1351 O O . LEU A 1 185 ? -10.449 6.348 -7.534 1.00 95.00 185 LEU A O 1
ATOM 1355 N N . ALA A 1 186 ? -8.688 6.557 -6.166 1.00 94.62 186 ALA A N 1
ATOM 1356 C CA . ALA A 1 186 ? -9.428 6.126 -4.987 1.00 94.62 186 ALA A CA 1
ATOM 1357 C C . ALA A 1 186 ? -10.621 7.056 -4.695 1.00 94.62 186 ALA A C 1
ATOM 1359 O O . ALA A 1 186 ? -11.746 6.592 -4.482 1.00 94.62 186 ALA A O 1
ATOM 1360 N N . LEU A 1 187 ? -10.422 8.374 -4.767 1.00 93.12 187 LEU A N 1
ATOM 1361 C CA . LEU A 1 187 ? -11.474 9.370 -4.565 1.00 93.12 187 LEU A CA 1
ATOM 1362 C C . LEU A 1 187 ? -12.577 9.294 -5.635 1.00 93.12 187 LEU A C 1
ATOM 1364 O O . LEU A 1 187 ? -13.761 9.393 -5.309 1.00 93.12 187 LEU A O 1
ATOM 1368 N N . LEU A 1 188 ? -12.217 9.091 -6.899 1.00 93.50 188 LEU A N 1
ATOM 1369 C CA . LEU A 1 188 ? -13.177 9.070 -8.002 1.00 93.50 188 LEU A CA 1
ATOM 1370 C C . LEU A 1 188 ? -13.974 7.760 -8.058 1.00 93.50 188 LEU A C 1
ATOM 1372 O O . LEU A 1 188 ? -15.190 7.778 -8.274 1.00 93.50 188 LEU A O 1
ATOM 1376 N N . LEU A 1 189 ? -13.317 6.618 -7.838 1.00 94.38 189 LEU A N 1
ATOM 1377 C CA . LEU A 1 189 ? -13.937 5.309 -8.038 1.00 94.38 189 LEU A CA 1
ATOM 1378 C C . LEU A 1 189 ? -14.649 4.765 -6.789 1.00 94.38 189 LEU A C 1
ATOM 1380 O O . LEU A 1 189 ? -15.596 3.984 -6.938 1.00 94.38 189 LEU A O 1
ATOM 1384 N N . HIS A 1 190 ? -14.285 5.183 -5.566 1.00 92.56 190 HIS A N 1
ATOM 1385 C CA . HIS A 1 190 ? -14.890 4.600 -4.356 1.00 92.56 190 HIS A CA 1
ATOM 1386 C C . HIS A 1 190 ? -16.397 4.845 -4.253 1.00 92.56 190 HIS A C 1
ATOM 1388 O O . HIS A 1 190 ? -17.108 3.996 -3.722 1.00 92.56 190 HIS A O 1
ATOM 1394 N N . ARG A 1 191 ? -16.904 5.969 -4.782 1.00 89.38 191 ARG A N 1
ATOM 1395 C CA . ARG A 1 191 ? -18.344 6.288 -4.750 1.00 89.38 191 ARG A CA 1
ATOM 1396 C C . ARG A 1 191 ? -19.169 5.319 -5.596 1.00 89.38 191 ARG A C 1
ATOM 1398 O O . ARG A 1 191 ? -20.339 5.113 -5.300 1.00 89.38 191 ARG A O 1
ATOM 1405 N N . ARG A 1 192 ? -18.569 4.741 -6.644 1.00 91.06 192 ARG A N 1
ATOM 1406 C CA . ARG A 1 192 ? -19.241 3.813 -7.566 1.00 91.06 192 ARG A CA 1
ATOM 1407 C C . ARG A 1 192 ? -19.054 2.354 -7.171 1.00 91.06 192 ARG A C 1
ATOM 1409 O O . ARG A 1 192 ? -19.987 1.569 -7.287 1.00 91.06 192 ARG A O 1
ATOM 1416 N N . LEU A 1 193 ? -17.851 1.986 -6.733 1.00 89.75 193 LEU A N 1
ATOM 1417 C CA . LEU A 1 193 ? -17.505 0.589 -6.457 1.00 89.75 193 LEU A CA 1
ATOM 1418 C C . LEU A 1 193 ? -17.652 0.219 -4.975 1.00 89.75 193 LEU A C 1
ATOM 1420 O O . LEU A 1 193 ? -17.877 -0.946 -4.658 1.00 89.75 193 LEU A O 1
ATOM 1424 N N . GLY A 1 194 ? -17.565 1.188 -4.063 1.00 91.25 194 GLY A N 1
ATOM 1425 C CA . GLY A 1 194 ? -17.354 0.936 -2.639 1.00 91.25 194 GLY A CA 1
ATOM 1426 C C . GLY A 1 194 ? -15.901 0.546 -2.344 1.00 91.25 194 GLY A C 1
ATOM 1427 O O . GLY A 1 194 ? -15.191 0.035 -3.208 1.00 91.25 194 GLY A O 1
ATOM 1428 N N . ALA A 1 195 ? -15.446 0.781 -1.111 1.00 92.44 195 ALA A N 1
ATOM 1429 C CA . ALA A 1 195 ? -14.034 0.640 -0.746 1.00 92.44 195 ALA A CA 1
ATOM 1430 C C . ALA A 1 195 ? -13.497 -0.792 -0.954 1.00 92.44 195 ALA A C 1
ATOM 1432 O O . ALA A 1 195 ? -12.490 -0.991 -1.624 1.00 92.44 195 ALA A O 1
ATOM 1433 N N . PHE A 1 196 ? -14.203 -1.815 -0.468 1.00 93.75 196 PHE A N 1
ATOM 1434 C CA . PHE A 1 196 ? -13.704 -3.189 -0.575 1.00 93.75 196 PHE A CA 1
ATOM 1435 C C . PHE A 1 196 ? -13.637 -3.695 -2.024 1.00 93.75 196 PHE A C 1
ATOM 1437 O O . PHE A 1 196 ? -12.665 -4.345 -2.402 1.00 93.75 196 PHE A O 1
ATOM 1444 N N . ARG A 1 197 ? -14.646 -3.384 -2.856 1.00 94.62 197 ARG A N 1
ATOM 1445 C CA . ARG A 1 197 ? -14.633 -3.793 -4.271 1.00 94.62 197 ARG A CA 1
ATOM 1446 C C . ARG A 1 197 ? -13.595 -3.039 -5.077 1.00 94.62 197 ARG A C 1
ATOM 1448 O O . ARG A 1 197 ? -12.927 -3.652 -5.901 1.00 94.62 197 ARG A O 1
ATOM 1455 N N . LEU A 1 198 ? -13.450 -1.744 -4.804 1.00 95.88 198 LEU A N 1
ATOM 1456 C CA . LEU A 1 198 ? -12.404 -0.928 -5.396 1.00 95.88 198 LEU A CA 1
ATOM 1457 C C . LEU A 1 198 ? -11.030 -1.561 -5.159 1.00 95.88 198 LEU A C 1
ATOM 1459 O O . LEU A 1 198 ? -10.300 -1.742 -6.124 1.00 95.88 198 LEU A O 1
ATOM 1463 N N . ALA A 1 199 ? -10.727 -1.974 -3.925 1.00 96.38 199 ALA A N 1
ATOM 1464 C CA . ALA A 1 199 ? -9.426 -2.535 -3.580 1.00 96.38 199 ALA A CA 1
ATOM 1465 C C . ALA A 1 199 ? -9.038 -3.754 -4.425 1.00 96.38 199 ALA A C 1
ATOM 1467 O O . ALA A 1 199 ? -8.028 -3.715 -5.121 1.00 96.38 199 ALA A O 1
ATOM 1468 N N . TRP A 1 200 ? -9.844 -4.822 -4.415 1.00 96.12 200 TRP A N 1
ATOM 1469 C CA . TRP A 1 200 ? -9.486 -6.017 -5.187 1.00 96.12 200 TRP A CA 1
ATOM 1470 C C . TRP A 1 200 ? -9.553 -5.765 -6.696 1.00 96.12 200 TRP A C 1
ATOM 1472 O O . TRP A 1 200 ? -8.756 -6.333 -7.436 1.00 96.12 200 TRP A O 1
ATOM 1482 N N . SER A 1 201 ? -10.460 -4.901 -7.170 1.00 96.94 201 SER A N 1
ATOM 1483 C CA . SER A 1 201 ? -10.537 -4.571 -8.599 1.00 96.94 201 SER A CA 1
ATOM 1484 C C . SER A 1 201 ? -9.313 -3.792 -9.077 1.00 96.94 201 SER A C 1
ATOM 1486 O O . SER A 1 201 ? -8.822 -4.063 -10.166 1.00 96.94 201 SER A O 1
ATOM 1488 N N . ALA A 1 202 ? -8.786 -2.884 -8.248 1.00 97.06 202 ALA A N 1
ATOM 1489 C CA . ALA A 1 202 ? -7.587 -2.120 -8.557 1.00 97.06 202 ALA A CA 1
ATOM 1490 C C . ALA A 1 202 ? -6.389 -3.052 -8.734 1.00 97.06 202 ALA A C 1
ATOM 1492 O O . ALA A 1 202 ? -5.720 -2.961 -9.754 1.00 97.06 202 ALA A O 1
ATOM 1493 N N . VAL A 1 203 ? -6.193 -4.003 -7.813 1.00 96.00 203 VAL A N 1
ATOM 1494 C CA . VAL A 1 203 ? -5.116 -5.002 -7.913 1.00 96.00 203 VAL A CA 1
ATOM 1495 C C . VAL A 1 203 ? -5.297 -5.883 -9.153 1.00 96.00 203 VAL A C 1
ATOM 1497 O O . VAL A 1 203 ? -4.381 -6.010 -9.956 1.00 96.00 203 VAL A O 1
ATOM 1500 N N . LEU A 1 204 ? -6.485 -6.453 -9.378 1.00 96.75 204 LEU A N 1
ATOM 1501 C CA . LEU A 1 204 ? -6.703 -7.332 -10.535 1.00 96.75 204 LEU A CA 1
ATOM 1502 C C . LEU A 1 204 ? -6.470 -6.641 -11.882 1.00 96.75 204 LEU A C 1
ATOM 1504 O O . LEU A 1 204 ? -6.012 -7.284 -12.823 1.00 96.75 204 LEU A O 1
ATOM 1508 N N . VAL A 1 205 ? -6.813 -5.357 -11.985 1.00 97.31 205 VAL A N 1
ATOM 1509 C CA . VAL A 1 205 ? -6.642 -4.585 -13.219 1.00 97.31 205 VAL A CA 1
ATOM 1510 C C . VAL A 1 205 ? -5.204 -4.103 -13.373 1.00 97.31 205 VAL A C 1
ATOM 1512 O O . VAL A 1 205 ? -4.699 -4.091 -14.490 1.00 97.31 205 VAL A O 1
ATOM 1515 N N . SER A 1 206 ? -4.541 -3.704 -12.286 1.00 97.31 206 SER A N 1
ATOM 1516 C CA . SER A 1 206 ? -3.232 -3.060 -12.360 1.00 97.31 206 SER A CA 1
ATOM 1517 C C . SER A 1 206 ? -2.062 -4.035 -12.428 1.00 97.31 206 SER A C 1
ATOM 1519 O O . SER A 1 206 ? -1.120 -3.780 -13.168 1.00 97.31 206 SER A O 1
ATOM 1521 N N . GLN A 1 207 ? -2.099 -5.144 -11.685 1.00 96.56 207 GLN A N 1
ATOM 1522 C CA . GLN A 1 207 ? -0.947 -6.046 -11.567 1.00 96.56 207 GLN A CA 1
ATOM 1523 C C . GLN A 1 207 ? -0.536 -6.732 -12.882 1.00 96.56 207 GLN A C 1
ATOM 1525 O O . GLN A 1 207 ? 0.660 -6.914 -13.081 1.00 96.56 207 GLN A O 1
ATOM 1530 N N . PRO A 1 208 ? -1.437 -7.063 -13.831 1.00 97.38 208 PRO A N 1
ATOM 1531 C CA . PRO A 1 208 ? -1.024 -7.601 -15.130 1.00 97.38 208 PRO A CA 1
ATOM 1532 C C . PRO A 1 208 ? -0.090 -6.684 -15.933 1.00 97.38 208 PRO A C 1
ATOM 1534 O O . PRO A 1 208 ? 0.656 -7.174 -16.778 1.00 97.38 208 PRO A O 1
ATOM 1537 N N . PHE A 1 209 ? -0.097 -5.372 -15.670 1.00 96.38 209 PHE A N 1
ATOM 1538 C CA . PHE A 1 209 ? 0.803 -4.432 -16.339 1.00 96.38 209 PHE A CA 1
ATOM 1539 C C . PHE A 1 209 ? 2.271 -4.635 -15.944 1.00 96.38 209 PHE A C 1
ATOM 1541 O O . PHE A 1 209 ? 3.137 -4.255 -16.723 1.00 96.38 209 PHE A O 1
ATOM 1548 N N . THR A 1 210 ? 2.571 -5.313 -14.830 1.00 94.19 210 THR A N 1
ATOM 1549 C CA . THR A 1 210 ? 3.943 -5.692 -14.446 1.00 94.19 210 THR A CA 1
ATOM 1550 C C . THR A 1 210 ? 4.638 -6.515 -15.540 1.00 94.19 210 THR A C 1
ATOM 1552 O O . THR A 1 210 ? 5.845 -6.399 -15.726 1.00 94.19 210 THR A O 1
ATOM 1555 N N . LEU A 1 211 ? 3.891 -7.281 -16.348 1.00 94.50 211 LEU A N 1
ATOM 1556 C CA . LEU A 1 211 ? 4.437 -8.013 -17.500 1.00 94.50 211 LEU A CA 1
ATOM 1557 C C . LEU A 1 211 ? 5.098 -7.104 -18.546 1.00 94.50 211 LEU A C 1
ATOM 1559 O O . LEU A 1 211 ? 5.988 -7.555 -19.265 1.00 94.50 211 LEU A O 1
ATOM 1563 N N . LEU A 1 212 ? 4.696 -5.830 -18.628 1.00 93.38 212 LEU A N 1
ATOM 1564 C CA . LEU A 1 212 ? 5.284 -4.865 -19.560 1.00 93.38 212 LEU A CA 1
ATOM 1565 C C . LEU A 1 212 ? 6.731 -4.514 -19.206 1.00 93.38 212 LEU A C 1
ATOM 1567 O O . LEU A 1 212 ? 7.463 -4.071 -20.086 1.00 93.38 212 LEU A O 1
ATOM 1571 N N . LEU A 1 213 ? 7.181 -4.782 -17.974 1.00 90.06 213 LEU A N 1
ATOM 1572 C CA . LEU A 1 213 ? 8.590 -4.641 -17.600 1.00 90.06 213 LEU A CA 1
ATOM 1573 C C . LEU A 1 213 ? 9.498 -5.547 -18.444 1.00 90.06 213 LEU A C 1
ATOM 1575 O O . LEU A 1 213 ? 10.632 -5.181 -18.720 1.00 90.06 213 LEU A O 1
ATOM 1579 N N . ALA A 1 214 ? 8.994 -6.678 -18.948 1.00 90.19 214 ALA A N 1
ATOM 1580 C CA . ALA A 1 214 ? 9.754 -7.542 -19.853 1.00 90.19 214 ALA A CA 1
ATOM 1581 C C . ALA A 1 214 ? 9.963 -6.945 -21.259 1.00 90.19 214 ALA A C 1
ATOM 1583 O O . ALA A 1 214 ? 10.749 -7.459 -22.050 1.00 90.19 214 ALA A O 1
ATOM 1584 N N . LEU A 1 215 ? 9.266 -5.855 -21.588 1.00 89.44 215 LEU A N 1
ATOM 1585 C CA . LEU A 1 215 ? 9.445 -5.112 -22.836 1.00 89.44 215 LEU A CA 1
ATOM 1586 C C . LEU A 1 215 ? 10.387 -3.910 -22.660 1.00 89.44 215 LEU A C 1
ATOM 1588 O O . LEU A 1 215 ? 10.563 -3.130 -23.592 1.00 89.44 215 LEU A O 1
ATOM 1592 N N . SER A 1 216 ? 11.024 -3.756 -21.494 1.00 85.94 216 SER A N 1
ATOM 1593 C CA . SER A 1 216 ? 11.929 -2.636 -21.215 1.00 85.94 216 SER A CA 1
ATOM 1594 C C . SER A 1 216 ? 13.176 -2.612 -22.107 1.00 85.94 216 SER A C 1
ATOM 1596 O O . SER A 1 216 ? 13.781 -1.560 -22.281 1.00 85.94 216 SER A O 1
ATOM 1598 N N . GLY A 1 217 ? 13.537 -3.750 -22.708 1.00 80.88 217 GLY A N 1
ATOM 1599 C CA . GLY A 1 217 ? 14.672 -3.858 -23.624 1.00 80.88 217 GLY A CA 1
ATOM 1600 C C . GLY A 1 217 ? 14.352 -3.636 -25.109 1.00 80.88 217 GLY A C 1
ATOM 1601 O O . GLY A 1 217 ? 15.236 -3.829 -25.940 1.00 80.88 217 GLY A O 1
ATOM 1602 N N . THR A 1 218 ? 13.104 -3.332 -25.485 1.00 83.81 218 THR A N 1
ATOM 1603 C CA . THR A 1 218 ? 12.738 -3.092 -26.895 1.00 83.81 218 THR A CA 1
ATOM 1604 C C . THR A 1 218 ? 12.986 -1.641 -27.309 1.00 83.81 218 THR A C 1
ATOM 1606 O O . THR A 1 218 ? 13.206 -0.770 -26.466 1.00 83.81 218 THR A O 1
ATOM 1609 N N . ASP A 1 219 ? 12.829 -1.339 -28.602 1.00 78.00 219 ASP A N 1
ATOM 1610 C CA . ASP A 1 219 ? 12.703 0.045 -29.068 1.00 78.00 219 ASP A CA 1
ATOM 1611 C C . ASP A 1 219 ? 11.576 0.741 -28.280 1.00 78.00 219 ASP A C 1
ATOM 1613 O O . ASP A 1 219 ? 10.466 0.210 -28.176 1.00 78.00 219 ASP A O 1
ATOM 1617 N N . HIS A 1 220 ? 11.852 1.918 -27.710 1.00 81.19 220 HIS A N 1
ATOM 1618 C CA . HIS A 1 220 ? 10.968 2.639 -26.772 1.00 81.19 220 HIS A CA 1
ATOM 1619 C C . HIS A 1 220 ? 10.716 1.935 -25.422 1.00 81.19 220 HIS A C 1
ATOM 1621 O O . HIS A 1 220 ? 9.711 2.201 -24.761 1.00 81.19 220 HIS A O 1
ATOM 1627 N N . GLY A 1 221 ? 11.633 1.075 -24.974 1.00 81.62 221 GLY A N 1
ATOM 1628 C CA . GLY A 1 221 ? 11.543 0.333 -23.713 1.00 81.62 221 GLY A CA 1
ATOM 1629 C C . GLY A 1 221 ? 11.232 1.173 -22.466 1.00 81.62 221 GLY A C 1
ATOM 1630 O O . GLY A 1 221 ? 10.540 0.705 -21.564 1.00 81.62 221 GLY A O 1
ATOM 1631 N N . HIS A 1 222 ? 11.628 2.449 -22.453 1.00 81.25 222 HIS A N 1
ATOM 1632 C CA . HIS A 1 222 ? 11.282 3.407 -21.398 1.00 81.25 222 HIS A CA 1
ATOM 1633 C C . HIS A 1 222 ? 9.761 3.600 -21.219 1.00 81.25 222 HIS A C 1
ATOM 1635 O O . HIS A 1 222 ? 9.295 3.734 -20.087 1.00 81.25 222 HIS A O 1
ATOM 1641 N N . LEU A 1 223 ? 8.968 3.567 -22.302 1.00 86.25 223 LEU A N 1
ATOM 1642 C CA . LEU A 1 223 ? 7.502 3.661 -22.228 1.00 86.25 223 LEU A CA 1
ATOM 1643 C C . LEU A 1 223 ? 6.910 2.424 -21.553 1.00 86.25 223 LEU A C 1
ATOM 1645 O O . LEU A 1 223 ? 6.033 2.536 -20.695 1.00 86.25 223 LEU A O 1
ATOM 1649 N N . TRP A 1 224 ? 7.401 1.243 -21.929 1.00 89.94 224 TRP A N 1
ATOM 1650 C CA . TRP A 1 224 ? 6.943 -0.021 -21.362 1.00 89.94 224 TRP A CA 1
ATOM 1651 C C . TRP A 1 224 ? 7.315 -0.155 -19.894 1.00 89.94 224 TRP A C 1
ATOM 1653 O O . TRP A 1 224 ? 6.460 -0.525 -19.089 1.00 89.94 224 TRP A O 1
ATOM 1663 N N . TYR A 1 225 ? 8.544 0.225 -19.540 1.00 88.06 225 TYR A N 1
ATOM 1664 C CA . TYR A 1 225 ? 8.990 0.319 -18.157 1.00 88.06 225 TYR A CA 1
ATOM 1665 C C . TYR A 1 225 ? 8.066 1.225 -17.343 1.00 88.06 225 TYR A C 1
ATOM 1667 O O . TYR A 1 225 ? 7.540 0.817 -16.307 1.00 88.06 225 TYR A O 1
ATOM 1675 N N . ALA A 1 226 ? 7.793 2.431 -17.843 1.00 87.50 226 ALA A N 1
ATOM 1676 C CA . ALA A 1 226 ? 6.972 3.380 -17.116 1.00 87.50 226 ALA A CA 1
ATOM 1677 C C . ALA A 1 226 ? 5.549 2.873 -16.880 1.00 87.50 226 ALA A C 1
ATOM 1679 O O . ALA A 1 226 ? 5.059 2.939 -15.755 1.00 87.50 226 ALA A O 1
ATOM 1680 N N . ILE A 1 227 ? 4.885 2.327 -17.901 1.00 91.12 227 ILE A N 1
ATOM 1681 C CA . ILE A 1 227 ? 3.544 1.753 -17.729 1.00 91.12 227 ILE A CA 1
ATOM 1682 C C . ILE A 1 227 ? 3.610 0.550 -16.774 1.00 91.12 227 ILE A C 1
ATOM 1684 O O . ILE A 1 227 ? 2.771 0.434 -15.877 1.00 91.12 227 ILE A O 1
ATOM 1688 N N . GLY A 1 228 ? 4.621 -0.308 -16.938 1.00 91.81 228 GLY A N 1
ATOM 1689 C CA . GLY A 1 228 ? 4.833 -1.509 -16.138 1.00 91.81 228 GLY A CA 1
ATOM 1690 C C . GLY A 1 228 ? 5.164 -1.250 -14.670 1.00 91.81 228 GLY A C 1
ATOM 1691 O O . GLY A 1 228 ? 4.862 -2.097 -13.840 1.00 91.81 228 GLY A O 1
ATOM 1692 N N . LYS A 1 229 ? 5.703 -0.076 -14.319 1.00 90.25 229 LYS A N 1
ATOM 1693 C CA . LYS A 1 229 ? 5.937 0.340 -12.925 1.00 90.25 229 LYS A CA 1
ATOM 1694 C C . LYS A 1 229 ? 4.779 1.177 -12.377 1.00 90.25 229 LYS A C 1
ATOM 1696 O O . LYS A 1 229 ? 4.262 0.893 -11.297 1.0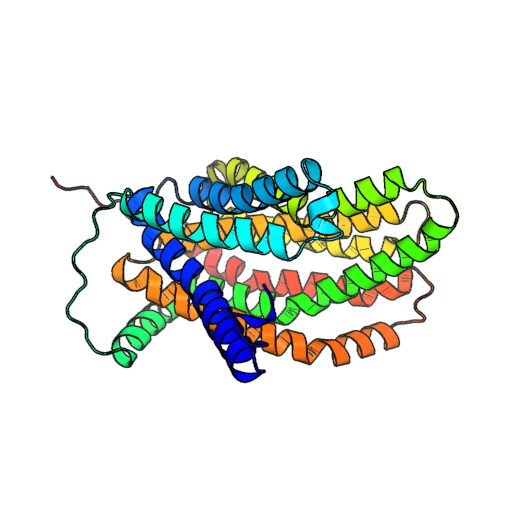0 90.25 229 LYS A O 1
ATOM 1701 N N . VAL A 1 230 ? 4.314 2.180 -13.125 1.00 91.69 230 VAL A N 1
ATOM 1702 C CA . VAL A 1 230 ? 3.303 3.146 -12.658 1.00 91.69 230 VAL A CA 1
ATOM 1703 C C . VAL A 1 230 ? 1.939 2.496 -12.460 1.00 91.69 230 VAL A C 1
ATOM 1705 O O . VAL A 1 230 ? 1.293 2.756 -11.441 1.00 91.69 230 VAL A O 1
ATOM 1708 N N . ALA A 1 231 ? 1.471 1.659 -13.392 1.00 94.12 231 ALA A N 1
ATOM 1709 C CA . ALA A 1 231 ? 0.133 1.080 -13.283 1.00 94.12 231 ALA A CA 1
ATOM 1710 C C . ALA A 1 231 ? -0.002 0.147 -12.061 1.00 94.12 231 ALA A C 1
ATOM 1712 O O . ALA A 1 231 ? -0.901 0.402 -11.248 1.00 94.12 231 ALA A O 1
ATOM 1713 N N . PRO A 1 232 ? 0.879 -0.856 -11.841 1.00 94.56 232 PRO A N 1
ATOM 1714 C CA . PRO A 1 232 ? 0.811 -1.719 -10.661 1.00 94.56 232 PRO A CA 1
ATOM 1715 C C . PRO A 1 232 ? 0.906 -0.944 -9.348 1.00 94.56 232 PRO A C 1
ATOM 1717 O O . PRO A 1 232 ? 0.049 -1.139 -8.484 1.00 94.56 232 PRO A O 1
ATOM 1720 N N . LEU A 1 233 ? 1.864 -0.015 -9.225 1.00 92.88 233 LEU A N 1
ATOM 1721 C CA . LEU A 1 233 ? 2.022 0.809 -8.023 1.00 92.88 233 LEU A CA 1
ATOM 1722 C C . LEU A 1 233 ? 0.778 1.662 -7.745 1.00 92.88 233 LEU A C 1
ATOM 1724 O O . LEU A 1 233 ? 0.295 1.704 -6.614 1.00 92.88 233 LEU A O 1
ATOM 1728 N N . THR A 1 234 ? 0.203 2.286 -8.778 1.00 94.69 234 THR A N 1
ATOM 1729 C CA . THR A 1 234 ? -1.042 3.060 -8.653 1.00 94.69 234 THR A CA 1
ATOM 1730 C C . THR A 1 234 ? -2.167 2.191 -8.093 1.00 94.69 234 THR A C 1
ATOM 1732 O O . THR A 1 234 ? -2.866 2.598 -7.163 1.00 94.69 234 THR A O 1
ATOM 1735 N N . GLY A 1 235 ? -2.345 0.977 -8.625 1.00 96.00 235 GLY A N 1
ATOM 1736 C CA . GLY A 1 235 ? -3.372 0.056 -8.138 1.00 96.00 235 GLY A CA 1
ATOM 1737 C C . GLY A 1 235 ? -3.127 -0.415 -6.704 1.00 96.00 235 GLY A C 1
ATOM 1738 O O . GLY A 1 235 ? -4.080 -0.499 -5.928 1.00 96.00 235 GLY A O 1
ATOM 1739 N N . THR A 1 236 ? -1.867 -0.632 -6.315 1.00 95.31 236 THR A N 1
ATOM 1740 C CA . THR A 1 236 ? -1.482 -0.942 -4.929 1.00 95.31 236 THR A CA 1
ATOM 1741 C C . THR A 1 236 ? -1.844 0.200 -3.978 1.00 95.31 236 THR A C 1
ATOM 1743 O O . THR A 1 236 ? -2.422 -0.053 -2.921 1.00 95.31 236 THR A O 1
ATOM 1746 N N . ILE A 1 237 ? -1.605 1.458 -4.363 1.00 95.06 237 ILE A N 1
ATOM 1747 C CA . ILE A 1 237 ? -1.974 2.639 -3.562 1.00 95.06 237 ILE A CA 1
ATOM 1748 C C . ILE A 1 237 ? -3.498 2.769 -3.440 1.00 95.06 237 ILE A C 1
ATOM 1750 O O . ILE A 1 237 ? -4.018 2.961 -2.337 1.00 95.06 237 ILE A O 1
ATOM 1754 N N . VAL A 1 238 ? -4.237 2.600 -4.544 1.00 97.06 238 VAL A N 1
ATOM 1755 C CA . VAL A 1 238 ? -5.711 2.577 -4.524 1.00 97.06 238 VAL A CA 1
ATOM 1756 C C . VAL A 1 238 ? -6.217 1.497 -3.566 1.00 97.06 238 VAL A C 1
ATOM 1758 O O . VAL A 1 238 ? -7.108 1.759 -2.752 1.00 97.06 238 VAL A O 1
ATOM 1761 N N . ALA A 1 239 ? -5.646 0.292 -3.633 1.00 96.88 239 ALA A N 1
ATOM 1762 C CA . ALA A 1 239 ? -6.009 -0.815 -2.760 1.00 96.88 239 ALA A CA 1
ATOM 1763 C C . ALA A 1 239 ? -5.674 -0.528 -1.294 1.00 96.88 239 ALA A C 1
ATOM 1765 O O . ALA A 1 239 ? -6.526 -0.748 -0.436 1.00 96.88 239 ALA A O 1
ATOM 1766 N N . ALA A 1 240 ? -4.499 0.029 -0.998 1.00 95.56 240 ALA A N 1
ATOM 1767 C CA . ALA A 1 240 ? -4.095 0.391 0.356 1.00 95.56 240 ALA A CA 1
ATOM 1768 C C . ALA A 1 240 ? -5.071 1.397 0.989 1.00 95.56 240 ALA A C 1
ATOM 1770 O O . ALA A 1 240 ? -5.621 1.130 2.059 1.00 95.56 240 ALA A O 1
ATOM 1771 N N . ILE A 1 241 ? -5.379 2.498 0.290 1.00 95.94 241 ILE A N 1
ATOM 1772 C CA . ILE A 1 241 ? -6.334 3.520 0.754 1.00 95.94 241 ILE A CA 1
ATOM 1773 C C . ILE A 1 241 ? -7.719 2.903 0.980 1.00 95.94 241 ILE A C 1
ATOM 1775 O O . ILE A 1 241 ? -8.383 3.165 1.991 1.00 95.94 241 ILE A O 1
ATOM 1779 N N . ALA A 1 242 ? -8.178 2.073 0.044 1.00 96.38 242 ALA A N 1
ATOM 1780 C CA . ALA A 1 242 ? -9.507 1.493 0.090 1.00 96.38 242 ALA A CA 1
ATOM 1781 C C . ALA A 1 242 ? -9.651 0.421 1.192 1.00 96.38 242 ALA A C 1
ATOM 1783 O O . ALA A 1 242 ? -10.651 0.426 1.915 1.00 96.38 242 ALA A O 1
ATOM 1784 N N . LEU A 1 243 ? -8.655 -0.451 1.389 1.00 96.19 243 LEU A N 1
ATOM 1785 C CA . LEU A 1 243 ? -8.651 -1.451 2.466 1.00 96.19 243 LEU A CA 1
ATOM 1786 C C . LEU A 1 243 ? -8.496 -0.802 3.841 1.00 96.19 243 LEU A C 1
ATOM 1788 O O . LEU A 1 243 ? -9.207 -1.199 4.765 1.00 96.19 243 LEU A O 1
ATOM 1792 N N . LEU A 1 244 ? -7.650 0.226 3.970 1.00 95.62 244 LEU A N 1
ATOM 1793 C CA . LEU A 1 244 ? -7.530 1.030 5.188 1.00 95.62 244 LEU A CA 1
ATOM 1794 C C . LEU A 1 244 ? -8.882 1.638 5.574 1.00 95.62 244 LEU A C 1
ATOM 1796 O O . LEU A 1 244 ? -9.373 1.439 6.688 1.00 95.62 244 LEU A O 1
ATOM 1800 N N . SER A 1 245 ? -9.526 2.306 4.617 1.00 95.19 245 SER A N 1
ATOM 1801 C CA . SER A 1 245 ? -10.826 2.942 4.826 1.00 95.19 245 SER A CA 1
ATOM 1802 C C . SER A 1 245 ? -11.913 1.924 5.171 1.00 95.19 245 SER A C 1
ATOM 1804 O O . SER A 1 245 ? -12.751 2.169 6.038 1.00 95.19 245 SER A O 1
ATOM 1806 N N . HIS A 1 246 ? -11.907 0.758 4.516 1.00 94.19 246 HIS A N 1
ATOM 1807 C CA . HIS A 1 246 ? -12.864 -0.303 4.809 1.00 94.19 246 HIS A CA 1
ATOM 1808 C C . HIS A 1 246 ? -12.643 -0.893 6.206 1.00 94.19 246 HIS A C 1
ATOM 1810 O O . HIS A 1 246 ? -13.605 -1.048 6.954 1.00 94.19 246 HIS A O 1
ATOM 1816 N N . ARG A 1 247 ? -11.386 -1.150 6.591 1.00 93.88 247 ARG A N 1
ATOM 1817 C CA . ARG A 1 247 ? -10.995 -1.611 7.932 1.00 93.88 247 ARG A CA 1
ATOM 1818 C C . ARG A 1 247 ? -11.482 -0.655 9.016 1.00 93.88 247 ARG A C 1
ATOM 1820 O O . ARG A 1 247 ? -12.094 -1.099 9.986 1.00 93.88 247 ARG A O 1
ATOM 1827 N N . GLN A 1 248 ? -11.246 0.642 8.842 1.00 93.75 248 GLN A N 1
ATOM 1828 C CA . GLN A 1 248 ? -11.721 1.677 9.763 1.00 93.75 248 GLN A CA 1
ATOM 1829 C C . GLN A 1 248 ? -13.256 1.703 9.851 1.00 93.75 248 GLN A C 1
ATOM 1831 O O . GLN A 1 248 ? -13.816 1.888 10.928 1.00 93.75 248 GLN A O 1
ATOM 1836 N N . ALA A 1 249 ? -13.955 1.461 8.737 1.00 92.12 249 ALA A N 1
ATOM 1837 C CA . ALA A 1 249 ? -15.416 1.469 8.698 1.00 92.12 249 ALA A CA 1
ATOM 1838 C C . ALA A 1 249 ? -16.073 0.261 9.389 1.00 92.12 249 ALA A C 1
ATOM 1840 O O . ALA A 1 249 ? -17.185 0.402 9.898 1.00 92.12 249 ALA A O 1
ATOM 1841 N N . ILE A 1 250 ? -15.428 -0.911 9.405 1.00 90.88 250 ILE A N 1
ATOM 1842 C CA . ILE A 1 250 ? -15.979 -2.158 9.980 1.00 90.88 250 ILE A CA 1
ATOM 1843 C C . ILE A 1 250 ? -15.504 -2.433 11.411 1.00 90.88 250 ILE A C 1
ATOM 1845 O O . ILE A 1 250 ? -16.159 -3.177 12.139 1.00 90.88 250 ILE A O 1
ATOM 1849 N N . THR A 1 251 ? -14.385 -1.840 11.829 1.00 90.81 251 THR A N 1
ATOM 1850 C CA . THR A 1 251 ? -13.804 -2.090 13.153 1.00 90.81 251 THR A CA 1
ATOM 1851 C C . THR A 1 251 ? -14.450 -1.171 14.199 1.00 90.81 251 THR A C 1
ATOM 1853 O O . THR A 1 251 ? -14.629 0.022 13.938 1.00 90.81 251 THR A O 1
ATOM 1856 N N . PRO A 1 252 ? -14.850 -1.678 15.379 1.00 89.06 252 PRO A N 1
ATOM 1857 C CA . PRO A 1 252 ? -15.287 -0.836 16.491 1.00 89.06 252 PRO A CA 1
ATOM 1858 C C . PRO A 1 252 ? -14.155 0.079 16.971 1.00 89.06 252 PRO A C 1
ATOM 1860 O O . PRO A 1 252 ? -13.016 -0.377 17.061 1.00 89.06 252 PRO A O 1
ATOM 1863 N N . ASP A 1 253 ? -14.466 1.321 17.347 1.00 85.94 253 ASP A N 1
ATOM 1864 C CA . ASP A 1 253 ? -13.456 2.346 17.674 1.00 85.94 253 ASP A CA 1
ATOM 1865 C C . ASP A 1 253 ? -12.490 1.871 18.775 1.00 85.94 253 ASP A C 1
ATOM 1867 O O . ASP A 1 253 ? -11.272 1.941 18.622 1.00 85.94 253 ASP A O 1
ATOM 1871 N N . ARG A 1 254 ? -13.017 1.209 19.818 1.00 85.25 254 ARG A N 1
ATOM 1872 C CA . ARG A 1 254 ? -12.203 0.634 20.905 1.00 85.25 254 ARG A CA 1
ATOM 1873 C C . ARG A 1 254 ? -11.198 -0.437 20.454 1.00 85.25 254 ARG A C 1
ATOM 1875 O O . ARG A 1 254 ? -10.240 -0.712 21.167 1.00 85.25 254 ARG A O 1
ATOM 1882 N N . LEU A 1 255 ? -11.431 -1.116 19.330 1.00 89.19 255 LEU A N 1
ATOM 1883 C CA . LEU A 1 255 ? -10.552 -2.173 18.808 1.00 89.19 255 LEU A CA 1
ATOM 1884 C C . LEU A 1 255 ? -9.673 -1.686 17.657 1.00 89.19 255 LEU A C 1
ATOM 1886 O O . LEU A 1 255 ? -8.770 -2.412 17.248 1.00 89.19 255 LEU A O 1
ATOM 1890 N N . LEU A 1 256 ? -9.908 -0.474 17.154 1.00 88.31 256 LEU A N 1
ATOM 1891 C CA . LEU A 1 256 ? -9.293 0.019 15.931 1.00 88.31 256 LEU A CA 1
ATOM 1892 C C . LEU A 1 256 ? -7.768 0.080 16.056 1.00 88.31 256 LEU A C 1
ATOM 1894 O O . LEU A 1 256 ? -7.074 -0.554 15.266 1.00 88.31 256 LEU A O 1
ATOM 1898 N N . GLY A 1 257 ? -7.249 0.711 17.114 1.00 88.00 257 GLY A N 1
ATOM 1899 C CA . GLY A 1 257 ? -5.804 0.755 17.372 1.00 88.00 257 GLY A CA 1
ATOM 1900 C C . GLY A 1 257 ? -5.169 -0.634 17.527 1.00 88.00 257 GLY A C 1
ATOM 1901 O O . GLY A 1 257 ? -4.059 -0.866 17.059 1.00 88.00 257 GLY A O 1
ATOM 1902 N N . ARG A 1 258 ? -5.900 -1.599 18.101 1.00 90.19 258 ARG A N 1
ATOM 1903 C CA . ARG A 1 258 ? -5.419 -2.977 18.320 1.00 90.19 258 ARG A CA 1
ATOM 1904 C C . ARG A 1 258 ? -5.345 -3.766 17.015 1.00 90.19 258 ARG A C 1
ATOM 1906 O O . ARG A 1 258 ? -4.358 -4.446 16.760 1.00 90.19 258 ARG A O 1
ATOM 1913 N N . VAL A 1 259 ? -6.374 -3.652 16.178 1.00 91.62 259 VAL A N 1
ATOM 1914 C CA . VAL A 1 259 ? -6.413 -4.280 14.851 1.00 91.62 259 VAL A CA 1
ATOM 1915 C C . VAL A 1 259 ? -5.393 -3.627 13.913 1.00 91.62 259 VAL A C 1
ATOM 1917 O O . VAL A 1 259 ? -4.714 -4.338 13.177 1.00 91.62 259 VAL A O 1
ATOM 1920 N N . CYS A 1 260 ? -5.233 -2.300 13.959 1.00 90.50 260 CYS A N 1
ATOM 1921 C CA . CYS A 1 260 ? -4.191 -1.598 13.208 1.00 90.50 260 CYS A CA 1
ATOM 1922 C C . CYS A 1 260 ? -2.790 -2.047 13.621 1.00 90.50 260 CYS A C 1
ATOM 1924 O O . CYS A 1 260 ? -2.001 -2.399 12.750 1.00 90.50 260 CYS A O 1
ATOM 1926 N N . GLY A 1 261 ? -2.507 -2.097 14.926 1.00 89.75 261 GLY A N 1
ATOM 1927 C CA . GLY A 1 261 ? -1.223 -2.568 15.444 1.00 89.75 261 GLY A CA 1
ATOM 1928 C C . GLY A 1 261 ? -0.926 -4.019 15.057 1.00 89.75 261 GLY A C 1
ATOM 1929 O O . GLY A 1 261 ? 0.174 -4.315 14.605 1.00 89.75 261 GLY A O 1
ATOM 1930 N N . LEU A 1 262 ? -1.917 -4.916 15.145 1.00 91.69 262 LEU A N 1
ATOM 1931 C CA . LEU A 1 262 ? -1.773 -6.303 14.685 1.00 91.69 262 LEU A CA 1
ATOM 1932 C C . LEU A 1 262 ? -1.390 -6.373 13.203 1.00 91.69 262 LEU A C 1
ATOM 1934 O O . LEU A 1 262 ? -0.477 -7.104 12.834 1.00 91.69 262 LEU A O 1
ATOM 1938 N N . LEU A 1 263 ? -2.093 -5.622 12.356 1.00 92.12 263 LEU A N 1
ATOM 1939 C CA . LEU A 1 263 ? -1.827 -5.614 10.921 1.00 92.12 263 LEU A CA 1
ATOM 1940 C C . LEU A 1 263 ? -0.459 -5.016 10.601 1.00 92.12 263 LEU A C 1
ATOM 1942 O O . LEU A 1 263 ? 0.220 -5.576 9.753 1.00 92.12 263 LEU A O 1
ATOM 1946 N N . LEU A 1 264 ? -0.040 -3.963 11.311 1.00 90.94 264 LEU A N 1
ATOM 1947 C CA . LEU A 1 264 ? 1.301 -3.388 11.186 1.00 90.94 264 LEU A CA 1
ATOM 1948 C C . LEU A 1 264 ? 2.387 -4.424 11.507 1.00 90.94 264 LEU A C 1
ATOM 1950 O O . LEU A 1 264 ? 3.360 -4.539 10.769 1.00 90.94 264 LEU A O 1
ATOM 1954 N N . VAL A 1 265 ? 2.215 -5.198 12.583 1.00 91.56 265 VAL A N 1
ATOM 1955 C CA . VAL A 1 265 ? 3.155 -6.269 12.954 1.00 91.56 265 VAL A CA 1
ATOM 1956 C C . VAL A 1 265 ? 3.181 -7.363 11.889 1.00 91.56 265 VAL A C 1
ATOM 1958 O O . VAL A 1 265 ? 4.259 -7.797 11.500 1.00 91.56 265 VAL A O 1
ATOM 1961 N N . ILE A 1 266 ? 2.017 -7.785 11.381 1.00 93.44 266 ILE A N 1
ATOM 1962 C CA . ILE A 1 266 ? 1.934 -8.782 10.302 1.00 93.44 266 ILE A CA 1
ATOM 1963 C C . ILE A 1 266 ? 2.665 -8.287 9.053 1.00 93.44 266 ILE A C 1
ATOM 1965 O O . ILE A 1 266 ? 3.477 -9.024 8.505 1.00 93.44 266 ILE A O 1
ATOM 1969 N N . THR A 1 267 ? 2.407 -7.053 8.614 1.00 93.31 267 THR A N 1
ATOM 1970 C CA . THR A 1 267 ? 3.054 -6.486 7.424 1.00 93.31 267 THR A CA 1
ATOM 1971 C C . THR A 1 267 ? 4.542 -6.266 7.628 1.00 93.31 267 THR A C 1
ATOM 1973 O O . THR A 1 267 ? 5.310 -6.555 6.723 1.00 93.31 267 THR A O 1
ATOM 1976 N N . GLY A 1 268 ? 4.961 -5.794 8.805 1.00 91.19 268 GLY A N 1
ATOM 1977 C CA . GLY A 1 268 ? 6.370 -5.549 9.109 1.00 91.19 268 GLY A CA 1
ATOM 1978 C C . GLY A 1 268 ? 7.181 -6.841 9.178 1.00 91.19 268 GLY A C 1
ATOM 1979 O O . GLY A 1 268 ? 8.254 -6.917 8.594 1.00 91.19 268 GLY A O 1
ATOM 1980 N N . LEU A 1 269 ? 6.650 -7.883 9.830 1.00 93.69 269 LEU A N 1
ATOM 1981 C CA . LEU A 1 269 ? 7.290 -9.201 9.853 1.00 93.69 269 LEU A CA 1
ATOM 1982 C C . LEU A 1 269 ? 7.315 -9.844 8.466 1.00 93.69 269 LEU A C 1
ATOM 1984 O O . LEU A 1 269 ? 8.310 -10.458 8.104 1.00 93.69 269 LEU A O 1
ATOM 1988 N N . ALA A 1 270 ? 6.233 -9.714 7.696 1.00 94.38 270 ALA A N 1
ATOM 1989 C CA . ALA A 1 270 ? 6.184 -10.231 6.337 1.00 94.38 270 ALA A CA 1
ATOM 1990 C C . ALA A 1 270 ? 7.185 -9.522 5.417 1.00 94.38 270 ALA A C 1
ATOM 1992 O O . ALA A 1 270 ? 7.882 -10.208 4.684 1.00 94.38 270 ALA A O 1
ATOM 1993 N N . GLY A 1 271 ? 7.296 -8.192 5.504 1.00 92.81 271 GLY A N 1
ATOM 1994 C CA . GLY A 1 271 ? 8.303 -7.412 4.781 1.00 92.81 271 GLY A CA 1
ATOM 1995 C C . GLY A 1 271 ? 9.721 -7.833 5.158 1.00 92.81 271 GLY A C 1
ATOM 1996 O O . GLY A 1 271 ? 10.465 -8.253 4.292 1.00 92.81 271 GLY A O 1
ATOM 1997 N N . ALA A 1 272 ? 10.042 -7.894 6.455 1.00 91.75 272 ALA A N 1
ATOM 1998 C CA . ALA A 1 272 ? 11.360 -8.347 6.911 1.00 91.75 272 ALA A CA 1
ATOM 1999 C C . ALA A 1 272 ? 11.701 -9.781 6.461 1.00 91.75 272 ALA A C 1
ATOM 2001 O O . ALA A 1 272 ? 12.862 -10.107 6.238 1.00 91.75 272 ALA A O 1
ATOM 2002 N N . LEU A 1 273 ? 10.702 -10.664 6.348 1.00 93.00 273 LEU A N 1
ATOM 2003 C CA . LEU A 1 273 ? 10.889 -11.989 5.753 1.00 93.00 273 LEU A CA 1
ATOM 2004 C C . LEU A 1 273 ? 11.063 -11.924 4.231 1.00 93.00 273 LEU A C 1
ATOM 2006 O O . LEU A 1 273 ? 11.782 -12.758 3.695 1.00 93.00 273 LEU A O 1
ATOM 2010 N N . GLY A 1 274 ? 10.411 -10.976 3.558 1.00 90.00 274 GLY A N 1
ATOM 2011 C CA . GLY A 1 274 ? 10.560 -10.700 2.129 1.00 90.00 274 GLY A CA 1
ATOM 2012 C C . GLY A 1 274 ? 11.967 -10.225 1.783 1.00 90.00 274 GLY A C 1
ATOM 2013 O O . GLY A 1 274 ? 12.564 -10.781 0.869 1.00 90.00 274 GLY A O 1
ATOM 2014 N N . ASP A 1 275 ? 12.539 -9.329 2.587 1.00 88.50 275 ASP A N 1
ATOM 2015 C CA . ASP A 1 275 ? 13.924 -8.859 2.435 1.00 88.50 275 ASP A CA 1
ATOM 2016 C C . ASP A 1 275 ? 14.920 -10.037 2.500 1.00 88.50 275 ASP A C 1
ATOM 2018 O O . ASP A 1 275 ? 15.896 -10.110 1.761 1.00 88.50 275 ASP A O 1
ATOM 2022 N N . LEU A 1 276 ? 14.651 -11.050 3.336 1.00 89.44 276 LEU A N 1
ATOM 2023 C CA . LEU A 1 276 ? 15.479 -12.267 3.385 1.00 89.44 276 LEU A CA 1
ATOM 2024 C C . LEU A 1 276 ? 15.369 -13.136 2.119 1.00 89.44 276 LEU A C 1
ATOM 2026 O O . LEU A 1 276 ? 16.206 -14.019 1.910 1.00 89.44 276 LEU A O 1
ATOM 2030 N N . LEU A 1 277 ? 14.336 -12.932 1.297 1.00 83.62 277 LEU A N 1
ATOM 2031 C CA . LEU A 1 277 ? 14.144 -13.624 0.023 1.00 83.62 277 LEU A CA 1
ATOM 2032 C C . LEU A 1 277 ? 14.840 -12.917 -1.145 1.00 83.62 277 LEU A C 1
ATOM 2034 O O . LEU A 1 277 ? 14.938 -13.540 -2.200 1.00 83.62 277 LEU A O 1
ATOM 2038 N N . GLU A 1 278 ? 15.371 -11.705 -0.960 1.00 82.19 278 GLU A N 1
ATOM 2039 C CA . GLU A 1 278 ? 16.052 -10.913 -1.995 1.00 82.19 278 GLU A CA 1
ATOM 2040 C C . GLU A 1 278 ? 17.124 -11.736 -2.731 1.00 82.19 278 GLU A C 1
ATOM 2042 O O . GLU A 1 278 ? 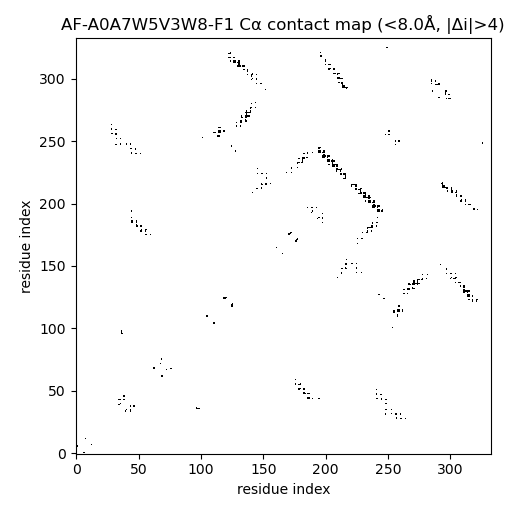17.009 -11.995 -3.928 1.00 82.19 278 GLU A O 1
ATOM 2047 N N . ALA A 1 279 ? 18.114 -12.276 -2.012 1.00 83.44 279 ALA A N 1
ATOM 2048 C CA . ALA A 1 279 ? 19.203 -13.042 -2.627 1.00 83.44 279 ALA A CA 1
ATOM 2049 C C . ALA A 1 279 ? 18.735 -14.319 -3.374 1.00 83.44 279 ALA A C 1
ATOM 2051 O O . ALA A 1 279 ? 19.181 -14.562 -4.501 1.00 83.44 279 ALA A O 1
ATOM 2052 N N . PRO A 1 280 ? 17.837 -15.161 -2.818 1.00 83.50 280 PRO A N 1
ATOM 2053 C CA . PRO A 1 280 ? 17.218 -16.257 -3.568 1.00 83.50 280 PRO A CA 1
ATOM 2054 C C . PRO A 1 280 ? 16.461 -15.813 -4.827 1.00 83.50 280 PRO A C 1
ATOM 2056 O O . PRO A 1 280 ? 16.523 -16.499 -5.852 1.00 83.50 280 PRO A O 1
ATOM 2059 N N . VAL A 1 281 ? 15.739 -14.693 -4.753 1.00 78.00 281 VAL A N 1
ATOM 2060 C CA . VAL A 1 281 ? 14.973 -14.123 -5.868 1.00 78.00 281 VAL A CA 1
ATOM 2061 C C . VAL A 1 281 ? 15.910 -13.637 -6.961 1.00 78.00 281 VAL A C 1
ATOM 2063 O O . VAL A 1 281 ? 15.741 -14.002 -8.128 1.00 78.00 281 VAL A O 1
ATOM 2066 N N . GLU A 1 282 ? 16.942 -12.890 -6.586 1.00 79.81 282 GLU A N 1
ATOM 2067 C CA . GLU A 1 282 ? 17.968 -12.414 -7.497 1.00 79.81 282 GLU A CA 1
ATOM 2068 C C . GLU A 1 282 ? 18.641 -13.596 -8.209 1.00 79.81 282 GLU A C 1
ATOM 2070 O O . GLU A 1 282 ? 18.765 -13.599 -9.440 1.00 79.81 282 GLU A O 1
ATOM 2075 N N . TRP A 1 283 ? 19.024 -14.632 -7.454 1.00 80.88 283 TRP A N 1
ATOM 2076 C CA . TRP A 1 283 ? 19.612 -15.855 -7.998 1.00 80.88 283 TRP A CA 1
ATOM 2077 C C . TRP A 1 283 ? 18.680 -16.550 -8.996 1.00 80.88 283 TRP A C 1
ATOM 2079 O O . TRP A 1 283 ? 19.121 -16.940 -10.078 1.00 80.88 283 TRP A O 1
ATOM 2089 N N . PHE A 1 284 ? 17.389 -16.669 -8.675 1.00 75.81 284 PHE A N 1
ATOM 2090 C CA . PHE A 1 284 ? 16.396 -17.274 -9.563 1.00 75.81 284 PHE A CA 1
ATOM 2091 C C . PHE A 1 284 ? 16.235 -16.484 -10.869 1.00 75.81 284 PHE A C 1
ATOM 2093 O O . PHE A 1 284 ? 16.239 -17.070 -11.955 1.00 75.81 284 PHE A O 1
ATOM 2100 N N . ILE A 1 285 ? 16.157 -15.153 -10.784 1.00 71.19 285 ILE A N 1
ATOM 2101 C CA . ILE A 1 285 ? 16.051 -14.278 -11.958 1.00 71.19 285 ILE A CA 1
ATOM 2102 C C . ILE A 1 285 ? 17.319 -14.384 -12.816 1.00 71.19 285 ILE A C 1
ATOM 2104 O O . ILE A 1 285 ? 17.217 -14.531 -14.033 1.00 71.19 285 ILE A O 1
ATOM 2108 N N . ARG A 1 286 ? 18.511 -14.408 -12.203 1.00 72.69 286 ARG A N 1
ATOM 2109 C CA . ARG A 1 286 ? 19.791 -14.619 -12.908 1.00 72.69 286 ARG A CA 1
ATOM 2110 C C . ARG A 1 286 ? 19.849 -15.980 -13.609 1.00 72.69 286 ARG A C 1
ATOM 2112 O O . ARG A 1 286 ? 20.377 -16.078 -14.713 1.00 72.69 286 ARG A O 1
ATOM 2119 N N . LEU A 1 287 ? 19.301 -17.028 -12.991 1.00 71.75 287 LEU A N 1
ATOM 2120 C CA . LEU A 1 287 ? 19.243 -18.365 -13.587 1.00 71.75 287 LEU A CA 1
ATOM 2121 C C . LEU A 1 287 ? 18.323 -18.407 -14.818 1.00 71.75 287 LEU A C 1
ATOM 2123 O O . LEU A 1 287 ? 18.555 -19.197 -15.731 1.00 71.75 287 LEU A O 1
ATOM 2127 N N . SER A 1 288 ? 17.294 -17.556 -14.857 1.00 64.50 288 SER A N 1
ATOM 2128 C CA . SER A 1 288 ? 16.314 -17.540 -15.946 1.00 64.50 288 SER A CA 1
ATOM 2129 C C . SER A 1 288 ? 16.802 -16.923 -17.268 1.00 64.50 288 SER A C 1
ATOM 2131 O O . SER A 1 288 ? 16.103 -17.043 -18.274 1.00 64.50 288 SER A O 1
ATOM 2133 N N . GLY A 1 289 ? 18.014 -16.354 -17.324 1.00 59.56 289 GLY A N 1
ATOM 2134 C CA . 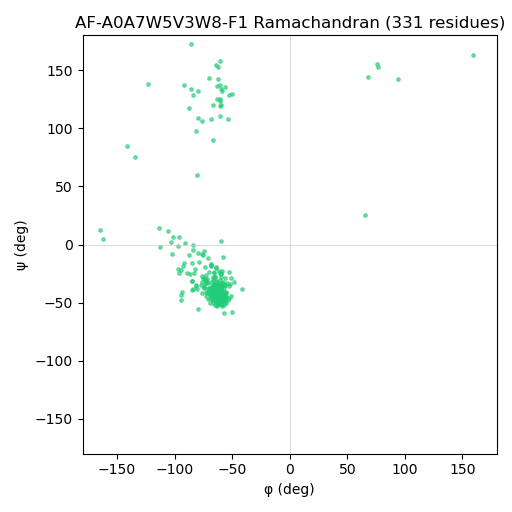GLY A 1 289 ? 18.644 -15.943 -18.582 1.00 59.56 289 GLY A CA 1
ATOM 2135 C C . GLY A 1 289 ? 19.744 -14.891 -18.432 1.00 59.56 289 GLY A C 1
ATOM 2136 O O . GLY A 1 289 ? 19.844 -14.202 -17.422 1.00 59.56 289 GLY A O 1
ATOM 2137 N N . SER A 1 290 ? 20.574 -14.752 -19.472 1.00 54.50 290 SER A N 1
ATOM 2138 C CA . SER A 1 290 ? 21.551 -13.661 -19.585 1.00 54.50 290 SER A CA 1
ATOM 2139 C C . SER A 1 290 ? 20.816 -12.317 -19.661 1.00 54.50 290 SER A C 1
ATOM 2141 O O . SER A 1 290 ? 19.956 -12.127 -20.524 1.00 54.50 290 SER A O 1
ATOM 2143 N N . LEU A 1 291 ? 21.174 -11.403 -18.752 1.00 54.69 291 LEU A N 1
ATOM 2144 C CA . LEU A 1 291 ? 20.546 -10.101 -18.460 1.00 54.69 291 LEU A CA 1
ATOM 2145 C C . LEU A 1 291 ? 20.492 -9.111 -19.645 1.00 54.69 291 LEU A C 1
ATOM 2147 O O . LEU A 1 291 ? 20.039 -7.986 -19.489 1.00 54.69 291 LEU A O 1
ATOM 2151 N N . SER A 1 292 ? 20.940 -9.513 -20.833 1.00 54.34 292 SER A N 1
ATOM 2152 C CA . SER A 1 292 ? 21.099 -8.649 -22.007 1.00 54.34 292 SER A CA 1
ATOM 2153 C C . SER A 1 292 ? 19.930 -8.704 -22.994 1.00 54.34 292 SER A C 1
ATOM 2155 O O . SER A 1 292 ? 19.987 -8.048 -24.030 1.00 54.34 292 SER A O 1
ATOM 2157 N N . THR A 1 293 ? 18.896 -9.519 -22.743 1.00 61.84 293 THR A N 1
ATOM 2158 C CA . THR A 1 293 ? 17.753 -9.658 -23.665 1.00 61.84 293 THR A CA 1
ATOM 2159 C C . THR A 1 293 ? 16.426 -9.333 -22.974 1.00 61.84 293 THR A C 1
ATOM 2161 O O . THR A 1 293 ? 16.208 -9.804 -21.859 1.00 61.84 293 THR A O 1
ATOM 2164 N N . PRO A 1 294 ? 15.497 -8.604 -23.630 1.00 61.78 294 PRO A N 1
ATOM 2165 C CA . PRO A 1 294 ? 14.195 -8.240 -23.048 1.00 61.78 294 PRO A CA 1
ATOM 2166 C C . PRO A 1 294 ? 13.421 -9.461 -22.513 1.00 61.78 294 PRO A C 1
ATOM 2168 O O . PRO A 1 294 ? 12.804 -9.430 -21.452 1.00 61.78 294 PRO A O 1
ATOM 2171 N N . SER A 1 295 ? 13.538 -10.600 -23.204 1.00 67.81 295 SER A N 1
ATOM 2172 C CA . SER A 1 295 ? 12.912 -11.869 -22.820 1.00 67.81 295 SER A CA 1
ATOM 2173 C C . SER A 1 295 ? 13.403 -12.458 -21.493 1.00 67.81 295 SER A C 1
ATOM 2175 O O . SER A 1 295 ? 12.699 -13.291 -20.924 1.00 67.81 295 SER A O 1
ATOM 2177 N N . ALA A 1 296 ? 14.572 -12.050 -20.988 1.00 75.06 296 ALA A N 1
ATOM 2178 C CA . ALA A 1 296 ? 15.133 -12.565 -19.736 1.00 75.06 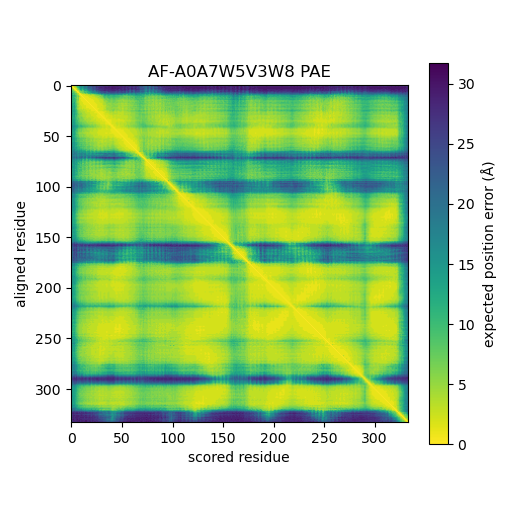296 ALA A CA 1
ATOM 2179 C C . ALA A 1 296 ? 14.353 -12.096 -18.495 1.00 75.06 296 ALA A C 1
ATOM 2181 O O . ALA A 1 296 ? 14.364 -12.772 -17.471 1.00 75.06 296 ALA A O 1
ATOM 2182 N N . LEU A 1 297 ? 13.627 -10.976 -18.589 1.00 81.81 297 LEU A N 1
ATOM 2183 C CA . LEU A 1 297 ? 12.812 -10.443 -17.490 1.00 81.81 297 LEU A CA 1
ATOM 2184 C C . LEU A 1 297 ? 11.414 -11.067 -17.420 1.00 81.81 297 LEU A C 1
ATOM 2186 O O . LEU A 1 297 ? 10.745 -10.970 -16.391 1.00 81.81 297 LEU A O 1
ATOM 2190 N N . LEU A 1 298 ? 10.961 -11.732 -18.489 1.00 87.56 298 LEU A N 1
ATOM 2191 C CA . LEU A 1 298 ? 9.608 -12.284 -18.574 1.00 87.56 298 LEU A CA 1
ATOM 2192 C C . LEU A 1 298 ? 9.285 -13.290 -17.453 1.00 87.56 298 LEU A C 1
ATOM 2194 O O . LEU A 1 298 ? 8.202 -13.172 -16.879 1.00 87.56 298 LEU A O 1
ATOM 2198 N N . PRO A 1 299 ? 10.165 -14.246 -17.087 1.00 86.19 299 PRO A N 1
ATOM 2199 C CA . PRO A 1 299 ? 9.882 -15.181 -15.999 1.00 86.19 299 PRO A CA 1
ATOM 2200 C C . PRO A 1 299 ? 9.714 -14.477 -14.647 1.00 86.19 299 PRO A C 1
ATOM 2202 O O . PRO A 1 299 ? 8.778 -14.792 -13.913 1.00 86.19 299 PRO A O 1
ATOM 2205 N N . GLY A 1 300 ? 10.570 -13.493 -14.348 1.00 87.06 300 GLY A N 1
ATOM 2206 C CA . GLY A 1 300 ? 10.477 -12.679 -13.134 1.00 87.06 300 GLY A CA 1
ATOM 2207 C C . GLY A 1 300 ? 9.201 -11.837 -13.106 1.00 87.06 300 GLY A C 1
ATOM 2208 O O . GLY A 1 300 ? 8.439 -11.902 -12.144 1.00 87.06 300 GLY A O 1
ATOM 2209 N N . ALA A 1 301 ? 8.901 -11.126 -14.196 1.00 89.81 301 ALA A N 1
ATOM 2210 C CA . ALA A 1 301 ? 7.691 -10.314 -14.319 1.00 89.81 301 ALA A CA 1
ATOM 2211 C C . ALA A 1 301 ? 6.410 -11.159 -14.226 1.00 89.81 301 ALA A C 1
ATOM 2213 O O . ALA A 1 301 ? 5.438 -10.754 -13.583 1.00 89.81 301 ALA A O 1
ATOM 2214 N N . ALA A 1 302 ? 6.401 -12.354 -14.824 1.00 91.75 302 ALA A N 1
ATOM 2215 C CA . ALA A 1 302 ? 5.291 -13.295 -14.718 1.00 91.75 302 ALA A CA 1
ATOM 2216 C C . ALA A 1 302 ? 5.123 -13.815 -13.290 1.00 91.75 302 ALA A C 1
ATOM 2218 O O . ALA A 1 302 ? 4.000 -13.836 -12.783 1.00 91.75 302 ALA A O 1
ATOM 2219 N N . LEU A 1 303 ? 6.222 -14.177 -12.622 1.00 90.88 303 LEU A N 1
ATOM 2220 C CA . LEU A 1 303 ? 6.198 -14.605 -11.228 1.00 90.88 303 LEU A CA 1
ATOM 2221 C C . LEU A 1 303 ? 5.661 -13.494 -10.321 1.00 90.88 303 LEU A C 1
ATOM 2223 O O . LEU A 1 303 ? 4.719 -13.747 -9.576 1.00 90.88 303 LEU A O 1
ATOM 2227 N N . ALA A 1 304 ? 6.179 -12.269 -10.436 1.00 91.56 304 ALA A N 1
ATOM 2228 C CA . ALA A 1 304 ? 5.720 -11.110 -9.670 1.00 91.56 304 ALA A CA 1
ATOM 2229 C C . ALA A 1 304 ? 4.227 -10.821 -9.908 1.00 91.56 304 ALA A C 1
ATOM 2231 O O . ALA A 1 304 ? 3.462 -10.635 -8.961 1.00 91.56 304 ALA A O 1
ATOM 2232 N N . THR A 1 305 ? 3.779 -10.875 -11.167 1.00 95.06 305 THR A N 1
ATOM 2233 C CA . THR A 1 305 ? 2.365 -10.687 -11.533 1.00 95.06 305 THR A CA 1
ATOM 2234 C C . THR A 1 305 ? 1.474 -11.751 -10.892 1.00 95.06 305 THR A C 1
ATOM 2236 O O . THR A 1 305 ? 0.462 -11.431 -10.268 1.00 95.06 305 THR A O 1
ATOM 2239 N N . VAL A 1 306 ? 1.840 -13.029 -11.021 1.00 95.12 306 VAL A N 1
ATOM 2240 C CA . VAL A 1 306 ? 1.078 -14.145 -10.441 1.00 95.12 306 VAL A CA 1
ATOM 2241 C C . VAL A 1 306 ? 1.067 -14.056 -8.919 1.00 95.12 306 VAL A C 1
ATOM 2243 O O . VAL A 1 306 ? 0.018 -14.257 -8.314 1.00 95.12 306 VAL A O 1
ATOM 2246 N N . ALA A 1 307 ? 2.196 -13.711 -8.305 1.00 93.31 307 ALA A N 1
ATOM 2247 C CA . ALA A 1 307 ? 2.346 -13.548 -6.867 1.00 93.31 307 ALA A CA 1
ATOM 2248 C C . ALA A 1 307 ? 1.435 -12.423 -6.331 1.00 93.31 307 ALA A C 1
ATOM 2250 O O . ALA A 1 307 ? 0.673 -12.639 -5.385 1.00 93.31 307 ALA A O 1
ATOM 2251 N N . ALA A 1 308 ? 1.408 -11.265 -6.997 1.00 93.62 308 ALA A N 1
ATOM 2252 C CA . ALA A 1 308 ? 0.537 -10.146 -6.639 1.00 93.62 308 ALA A CA 1
ATOM 2253 C C . ALA A 1 308 ? -0.959 -10.465 -6.839 1.00 93.62 308 ALA A C 1
ATOM 2255 O O . ALA A 1 308 ? -1.798 -10.131 -5.998 1.00 93.62 308 ALA A O 1
ATOM 2256 N N . LEU A 1 309 ? -1.317 -11.167 -7.921 1.00 96.19 309 LEU A N 1
ATOM 2257 C CA . LEU A 1 309 ? -2.692 -11.628 -8.148 1.00 96.19 309 LEU A CA 1
ATOM 2258 C C . LEU A 1 309 ? -3.112 -12.698 -7.129 1.00 96.19 309 LEU A C 1
ATOM 2260 O O . LEU A 1 309 ? -4.242 -12.667 -6.635 1.00 96.19 309 LEU A O 1
ATOM 2264 N N . ALA A 1 310 ? -2.206 -13.609 -6.766 1.00 95.31 310 ALA A N 1
ATOM 2265 C CA . ALA A 1 310 ? -2.422 -14.608 -5.724 1.00 95.31 310 ALA A CA 1
ATOM 2266 C C . ALA A 1 310 ? -2.646 -13.945 -4.357 1.00 95.31 310 ALA A C 1
ATOM 2268 O O . ALA A 1 310 ? -3.544 -14.360 -3.620 1.00 95.31 310 ALA A O 1
ATOM 2269 N N . ALA A 1 311 ? -1.924 -12.859 -4.057 1.00 94.75 311 ALA A N 1
ATOM 2270 C CA . ALA A 1 311 ? -2.138 -12.063 -2.851 1.00 94.75 311 ALA A CA 1
ATOM 2271 C C . ALA A 1 311 ? -3.564 -11.504 -2.751 1.00 94.75 311 ALA A C 1
ATOM 2273 O O . ALA A 1 311 ? -4.108 -11.412 -1.651 1.00 94.75 311 ALA A O 1
ATOM 2274 N N . ALA A 1 312 ? -4.213 -11.193 -3.880 1.00 95.12 312 ALA A N 1
ATOM 2275 C CA . ALA A 1 312 ? -5.586 -10.686 -3.922 1.00 95.12 312 ALA A CA 1
ATOM 2276 C C . ALA A 1 312 ? -6.674 -11.767 -3.754 1.00 95.12 312 ALA A C 1
ATOM 2278 O O . ALA A 1 312 ? -7.832 -11.433 -3.479 1.00 95.12 312 ALA A O 1
ATOM 2279 N N . VAL A 1 313 ? -6.344 -13.059 -3.883 1.00 96.25 313 VAL A N 1
ATOM 2280 C CA . VAL A 1 313 ? -7.315 -14.172 -3.811 1.00 96.25 313 VAL A CA 1
ATOM 2281 C C . VAL A 1 313 ? -8.139 -14.182 -2.512 1.00 96.25 313 VAL A C 1
ATOM 2283 O O . VAL A 1 313 ? -9.366 -14.321 -2.603 1.00 96.25 313 VAL A O 1
ATOM 2286 N N . PRO A 1 314 ? -7.560 -13.973 -1.309 1.00 96.06 314 PRO A N 1
ATOM 2287 C CA . PRO A 1 314 ? -8.332 -13.887 -0.070 1.00 96.06 314 PRO A CA 1
ATOM 2288 C C . PRO A 1 314 ? -9.411 -12.798 -0.107 1.00 96.06 314 PRO A C 1
ATOM 2290 O O . PRO A 1 314 ? -10.516 -13.017 0.394 1.00 96.06 314 PRO A O 1
ATOM 2293 N N . LEU A 1 315 ? -9.131 -11.646 -0.735 1.00 95.56 315 LEU A N 1
ATOM 2294 C CA . LEU A 1 315 ? -10.098 -10.550 -0.869 1.00 95.56 315 LEU A CA 1
ATOM 2295 C C . LEU A 1 315 ? -11.282 -10.961 -1.753 1.00 95.56 315 LEU A C 1
ATOM 2297 O O . LEU A 1 315 ? -12.436 -10.684 -1.420 1.00 95.56 315 LEU A O 1
ATOM 2301 N N . LEU A 1 316 ? -11.010 -11.668 -2.853 1.00 94.06 316 LEU A N 1
ATOM 2302 C CA . LEU A 1 316 ? -12.045 -12.173 -3.757 1.00 94.06 316 LEU A CA 1
ATOM 2303 C C . LEU A 1 316 ? -12.938 -13.217 -3.082 1.00 94.06 316 LEU A C 1
ATOM 2305 O O . LEU A 1 316 ? -14.155 -13.195 -3.283 1.00 94.06 316 LEU A O 1
ATOM 2309 N N . GLY A 1 317 ? -12.357 -14.087 -2.252 1.00 93.31 317 GLY A N 1
ATOM 2310 C CA . GLY A 1 317 ? -13.084 -15.139 -1.536 1.00 93.31 317 GLY A CA 1
ATOM 2311 C C . GLY A 1 317 ? -14.161 -14.605 -0.585 1.00 93.31 317 GLY A C 1
ATOM 2312 O O . GLY A 1 317 ? -15.204 -15.233 -0.415 1.00 93.31 317 GLY A O 1
ATOM 2313 N N . VAL A 1 318 ? -13.960 -13.411 -0.017 1.00 93.94 318 VAL A N 1
ATOM 2314 C CA . VAL A 1 318 ? -14.891 -12.794 0.948 1.00 93.94 318 VAL A CA 1
ATOM 2315 C C . VAL A 1 318 ? -15.713 -11.642 0.363 1.00 93.94 318 VAL A C 1
ATOM 2317 O O . VAL A 1 318 ? -16.398 -10.934 1.103 1.00 93.94 318 VAL A O 1
ATOM 2320 N N . ARG A 1 319 ? -15.706 -11.457 -0.966 1.00 90.38 319 ARG A N 1
ATOM 2321 C CA . ARG A 1 319 ? -16.380 -10.330 -1.644 1.00 90.38 319 ARG A CA 1
ATOM 2322 C C . ARG A 1 319 ? -17.867 -10.186 -1.306 1.00 90.38 319 ARG A C 1
ATOM 2324 O O . ARG A 1 319 ? -18.368 -9.069 -1.243 1.00 90.38 319 ARG A O 1
ATOM 2331 N N . HIS A 1 320 ? -18.562 -11.298 -1.061 1.00 87.00 320 HIS A N 1
ATOM 2332 C CA . HIS A 1 320 ? -19.985 -11.300 -0.704 1.00 87.00 320 HIS A CA 1
ATOM 2333 C C . HIS A 1 320 ? -20.219 -10.861 0.752 1.00 87.00 320 HIS A C 1
ATOM 2335 O O . HIS A 1 320 ? -21.239 -10.251 1.052 1.00 87.00 320 HIS A O 1
ATOM 2341 N N . CYS A 1 321 ? -19.258 -11.106 1.651 1.00 84.88 321 CYS A N 1
ATOM 2342 C CA . CYS A 1 321 ? -19.337 -10.703 3.058 1.00 84.88 321 CYS A CA 1
ATOM 2343 C C . CYS A 1 321 ? -19.150 -9.189 3.245 1.00 84.88 321 CYS A C 1
ATOM 2345 O O . CYS A 1 321 ? -19.639 -8.626 4.218 1.00 84.88 321 CYS A O 1
ATOM 2347 N N . ALA A 1 322 ? -18.449 -8.531 2.318 1.00 77.81 322 ALA A N 1
ATOM 2348 C CA . ALA A 1 322 ? -18.171 -7.096 2.367 1.00 77.81 322 ALA A CA 1
ATOM 2349 C C . ALA A 1 322 ? -19.305 -6.216 1.799 1.00 77.81 322 ALA A C 1
ATOM 2351 O O . ALA A 1 322 ? -19.214 -4.993 1.861 1.00 77.81 322 ALA A O 1
ATOM 2352 N N . ALA A 1 323 ? -20.363 -6.820 1.241 1.00 65.31 323 ALA A N 1
ATOM 2353 C CA . ALA A 1 323 ? -21.500 -6.113 0.643 1.00 65.31 323 ALA A CA 1
ATOM 2354 C C . ALA A 1 323 ? -22.583 -5.687 1.659 1.00 65.31 323 ALA A C 1
ATOM 2356 O O . ALA A 1 323 ? -23.586 -5.094 1.268 1.00 65.31 323 ALA A O 1
ATOM 2357 N N . GLY A 1 324 ? -22.406 -5.997 2.949 1.00 55.66 324 GLY A N 1
ATOM 2358 C CA . GLY A 1 324 ? -23.363 -5.626 3.992 1.00 55.66 324 GLY A CA 1
ATOM 2359 C C . GLY A 1 324 ? -23.378 -4.113 4.262 1.00 55.66 324 GLY A C 1
ATOM 2360 O O . GLY A 1 324 ? -22.317 -3.483 4.226 1.00 55.66 324 GLY A O 1
ATOM 2361 N N . PRO A 1 325 ? -24.548 -3.508 4.544 1.00 47.91 325 PRO A N 1
ATOM 2362 C CA . PRO A 1 325 ? -24.622 -2.103 4.929 1.00 47.91 325 PRO A CA 1
ATOM 2363 C C . PRO A 1 325 ? -23.785 -1.861 6.191 1.00 47.91 325 PRO A C 1
ATOM 2365 O O . PRO A 1 325 ? -23.886 -2.603 7.168 1.00 47.91 325 PRO A O 1
ATOM 2368 N N . VAL A 1 326 ? -22.948 -0.818 6.164 1.00 53.91 326 VAL A N 1
ATOM 2369 C CA . VAL A 1 326 ? -22.239 -0.337 7.358 1.00 53.91 326 VAL A CA 1
ATOM 2370 C C . VAL A 1 326 ? -23.315 0.081 8.365 1.00 53.91 326 VAL A C 1
ATOM 2372 O O . VAL A 1 326 ? -24.113 0.955 8.021 1.00 53.91 326 VAL A O 1
ATOM 2375 N N . PRO A 1 327 ? -23.394 -0.530 9.561 1.00 44.62 327 PRO A N 1
ATOM 2376 C CA . PRO A 1 327 ? -24.439 -0.199 10.518 1.00 44.62 327 PRO A CA 1
ATOM 2377 C C . PRO A 1 327 ? -24.344 1.284 10.885 1.00 44.62 327 PRO A C 1
ATOM 2379 O O . PRO A 1 327 ? -23.310 1.753 11.369 1.00 44.62 327 PRO A O 1
ATOM 2382 N N . GLU A 1 328 ? -25.412 2.035 10.613 1.00 45.78 328 GLU A N 1
ATOM 2383 C CA . GLU A 1 328 ? -25.531 3.416 11.064 1.00 45.78 328 GLU A CA 1
ATOM 2384 C C . GLU A 1 328 ? -25.627 3.410 12.590 1.00 45.78 328 GLU A C 1
ATOM 2386 O O . GLU A 1 328 ? -26.553 2.839 13.165 1.00 45.78 328 GLU A O 1
ATOM 2391 N N . ARG A 1 329 ? -24.680 4.070 13.266 1.00 47.94 329 ARG A N 1
ATOM 2392 C CA . ARG A 1 329 ? -24.982 4.593 14.596 1.00 47.94 329 ARG A CA 1
ATOM 2393 C C . ARG A 1 329 ? -25.987 5.718 14.379 1.00 47.94 329 ARG A C 1
ATOM 2395 O O . ARG A 1 329 ? -25.628 6.779 13.870 1.00 47.94 329 ARG A O 1
ATOM 2402 N N . THR A 1 330 ? -27.238 5.482 14.758 1.00 39.75 330 THR A N 1
ATOM 2403 C CA . THR A 1 330 ? -28.138 6.560 15.160 1.00 39.75 330 THR A CA 1
ATOM 2404 C C . THR A 1 330 ? -27.414 7.340 16.246 1.00 39.75 330 THR A C 1
ATOM 2406 O O . THR A 1 330 ? -27.198 6.824 17.341 1.00 39.75 330 THR A O 1
ATOM 2409 N N . VAL A 1 331 ? -26.968 8.548 15.912 1.00 41.22 331 VAL A N 1
ATOM 2410 C CA . VAL A 1 331 ? -26.504 9.523 16.895 1.00 41.22 331 VAL A CA 1
ATOM 2411 C C . VAL A 1 331 ? -27.742 9.904 17.698 1.00 41.22 331 VAL A C 1
ATOM 2413 O O . VAL A 1 331 ? -28.526 10.756 17.288 1.00 41.22 331 VAL A O 1
ATOM 2416 N N . THR A 1 332 ? -28.001 9.180 18.780 1.00 36.91 332 THR A N 1
ATOM 2417 C CA . THR A 1 332 ? -28.969 9.608 19.781 1.00 36.91 332 THR A CA 1
ATOM 2418 C C . THR A 1 332 ? -28.312 10.703 20.605 1.00 36.91 332 THR A C 1
ATOM 2420 O O . THR A 1 332 ? -27.406 10.389 21.370 1.00 36.91 332 THR A O 1
ATOM 2423 N N . GLY A 1 333 ? -28.772 11.935 20.350 1.00 38.31 333 GLY A N 1
ATOM 2424 C CA . GLY A 1 333 ? -28.906 13.076 21.272 1.00 38.31 333 GLY A CA 1
ATOM 2425 C C . GLY A 1 333 ? -27.756 13.379 22.210 1.00 38.31 333 GLY A C 1
ATOM 2426 O O . GLY A 1 333 ? -27.662 12.670 23.232 1.00 38.31 333 GLY A O 1
#

pLDDT: mean 82.27, std 13.86, range [36.91, 97.38]

Organism: NCBI:txid65515

Secondary structure (DSSP, 8-state):
--TTS----HHHHHHHHHHHHHHHHHHHHHHHHHHHHHH-GGGHHHHHHHHHHHHHHHHHHHHHH-THHHHH-HHHHHHHHHHHHHHHHHHHHT----PPPPPPP--HHHHHHHHHHHHHH-HHHHHHHHHHHHHHHTHHHHHHHHHHHHHHHHHHHTTT--HHHHHHHHHHSSHHH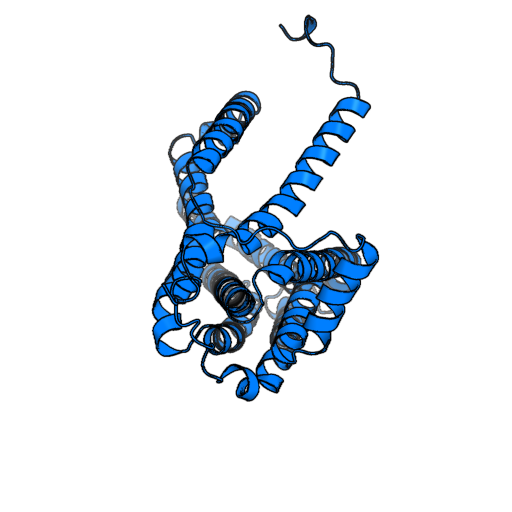HHHHHHHHHHHHHHHH-HHHHHHHHHHHHGGGGGGGGGTTSTTHHHHHHHHHHHHHHHHHHHHHHHHHHHHHHS-HHHHHHHHHHHHHHHHHHHHHHHTTHHHHHHHHHHT--TTSGGGGHHHHHHHHHHHHHHHHHHHHTTTGGGSPPPP-----

Foldseek 3Di:
DQVVPDDDPPVNVVVVCVVVVVCVLQVVLVCLLCVCLQPNLVCLLVVLLCVLQPVLVVVVVCCVVCVCVVVDPPPVVVVCCVVVVVVVVVVVVVRPRDDDPAPPDPDPVVLLVVLVVVLVPQLQSVLVLLLLLLCLLLVLLLVVLLVLLVVLLCVVCVVPPDPVVVVVLCVCLDPNVLSNLLSVCLVVCCVPQNLLRLQLVLLVVQLVLLLLSLQLNDVPSSVSSSSNRSRNSSSNSSNVSSSSSLLSLQDDSNSSSSSSSVSSVSSVVSNVNSVVCNVVSVVVLVVQDDSNHSNSSNVSSVVSSVSSNVSSVSSVVCVVVSPDDRDDDPPDD

Solvent-accessible surface area (backbone atoms only — not comparable to full-atom values): 17433 Å² total; per-residue (Å²): 123,68,83,80,72,55,82,80,50,71,70,53,54,53,50,49,52,54,51,52,52,51,47,64,65,46,49,58,34,53,49,63,41,49,45,49,62,68,66,32,68,91,40,33,50,58,51,45,25,48,66,59,28,53,62,39,53,49,52,51,51,48,49,71,74,38,60,61,62,77,75,75,35,74,64,59,55,50,50,52,51,66,52,47,52,58,50,50,52,56,57,52,72,69,61,85,56,79,71,78,81,78,73,83,87,75,48,73,68,55,50,48,48,50,20,52,54,50,38,68,71,35,66,62,50,43,17,50,46,50,24,47,22,44,44,33,32,47,41,51,49,48,50,56,42,48,52,55,25,46,52,46,27,48,68,62,38,77,74,76,63,57,68,69,57,54,52,50,48,56,54,52,66,27,74,52,49,32,38,45,51,9,27,49,49,38,55,66,45,30,84,78,54,35,36,65,53,39,16,51,50,29,40,67,66,16,32,65,35,27,45,32,28,20,42,8,59,45,94,70,9,60,60,31,32,46,50,16,50,42,41,26,53,20,16,48,46,25,19,50,40,18,46,52,29,39,51,60,54,73,43,56,70,94,39,30,43,43,43,42,45,51,44,50,51,45,27,50,54,23,29,59,54,14,62,71,40,43,66,62,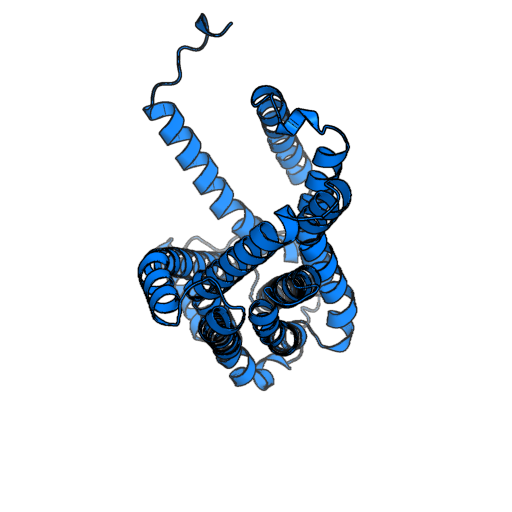48,52,51,52,43,56,71,64,33,69,90,87,43,32,72,30,40,38,66,42,21,48,49,29,28,52,51,56,52,55,23,41,46,48,47,61,75,38,52,77,73,70,70,59,80,76,81,76,78,78,82,77,128

Sequence (333 aa):
MVDALGTPGMPHVVAIVMVTTALAAGAPVAQDAYLPSIVGRKRLVPANALLSVLPQALLLALALAVPSAWERDEFVFLVIVTVSLPAAALLFLGVGAIEEPPPPRAGIWREMAEGIGFAVKQPVLRAIAAYLGLSALLAELADEVADKALDVVIDLSAMDMPLGEYIWWSSMASSYGVALLGALLALLLHRRLGAFRLAWSAVLVSQPFTLLLALSGTDHGHLWYAIGKVAPLTGTIVAAIALLSHRQAITPDRLLGRVCGLLLVITGLAGALGDLLEAPVEWFIRLSGSLSTPSALLPGAALATVAALAAAVPLLGVRHCAAGPVPERTVTG

Mean predicted aligned error: 8.6 Å